Protein AF-A0AAN3SG33-F1 (afdb_monomer)

Foldseek 3Di:
DDDDDDPPPDDPPPDDPPPCDPPDDDDPLVPPDLVCLLVDDDDVLQLAQNSVVSLLVSLVPDALVVLVVSLVVADQDALSNLVSNLSNNLPSPDDLVVLVVSLVSNVVRLVVRHPNNNVVVVVSSVSSVVVSVVVVVVVVVVVVVVVVVVVVVVVVVVVVVVVVVVVVVVVVVVVVVVVVVVVVVVPDPDDDDDDDDDDDDDDDDDDDDDDDDDD

Structure (mmCIF, N/CA/C/O backbone):
data_AF-A0AAN3SG33-F1
#
_entry.id   AF-A0AAN3SG33-F1
#
loop_
_atom_site.group_PDB
_atom_site.id
_atom_site.type_symbol
_atom_site.label_atom_id
_atom_site.label_alt_id
_atom_site.label_comp_id
_atom_site.label_asym_id
_atom_site.label_entity_id
_atom_site.label_seq_id
_atom_site.pdbx_PDB_ins_code
_atom_site.Cartn_x
_atom_site.Cartn_y
_atom_site.Cartn_z
_atom_site.occupancy
_atom_site.B_iso_or_equiv
_atom_site.auth_seq_id
_atom_site.auth_comp_id
_atom_site.auth_asym_id
_atom_site.auth_atom_id
_atom_site.pdbx_PDB_model_num
ATOM 1 N N . MET A 1 1 ? 31.760 -26.556 62.730 1.00 44.84 1 MET A N 1
ATOM 2 C CA . MET A 1 1 ? 30.474 -27.159 63.156 1.00 44.84 1 MET A CA 1
ATOM 3 C C . MET A 1 1 ? 29.597 -26.063 63.736 1.00 44.84 1 MET A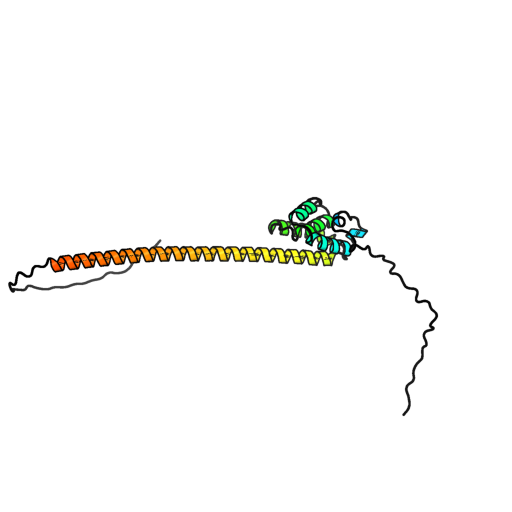 C 1
ATOM 5 O O . MET A 1 1 ? 30.177 -25.117 64.250 1.00 44.84 1 MET A O 1
ATOM 9 N N . LEU A 1 2 ? 28.265 -26.238 63.692 1.00 42.50 2 LEU A N 1
ATOM 10 C CA . LEU A 1 2 ? 27.222 -25.259 64.070 1.00 42.50 2 LEU A CA 1
ATOM 11 C C . LEU A 1 2 ? 27.124 -24.078 63.072 1.00 42.50 2 LEU A C 1
ATOM 13 O O . LEU A 1 2 ? 28.134 -23.468 62.750 1.00 42.50 2 LEU A O 1
ATOM 17 N N . GLY A 1 3 ? 25.962 -23.707 62.529 1.00 41.66 3 GLY A N 1
ATOM 18 C CA . GLY A 1 3 ? 24.646 -24.359 62.540 1.00 41.66 3 GLY A CA 1
ATOM 19 C C . GLY A 1 3 ? 23.616 -23.481 61.810 1.00 41.66 3 GLY A C 1
ATOM 20 O O . GLY A 1 3 ? 23.574 -22.277 62.041 1.00 41.66 3 GLY A O 1
ATOM 21 N N . CYS A 1 4 ? 22.805 -24.046 60.910 1.00 57.38 4 CYS A N 1
ATOM 22 C CA . CYS A 1 4 ? 21.782 -23.283 60.183 1.00 57.38 4 CYS A CA 1
ATOM 23 C C . CYS A 1 4 ? 20.531 -23.071 61.048 1.00 57.38 4 CYS A C 1
ATOM 25 O O . CYS A 1 4 ? 19.984 -24.038 61.574 1.00 57.38 4 CYS A O 1
ATOM 27 N N . VAL A 1 5 ? 20.017 -21.840 61.116 1.00 56.62 5 VAL A N 1
ATOM 28 C CA . VAL A 1 5 ? 18.672 -21.568 61.645 1.00 56.62 5 VAL A CA 1
ATOM 29 C C . VAL A 1 5 ? 17.680 -21.619 60.486 1.00 56.62 5 VAL A C 1
ATOM 31 O O . VAL A 1 5 ? 17.633 -20.708 59.662 1.00 56.62 5 VAL A O 1
ATOM 34 N N . GLN A 1 6 ? 16.883 -22.686 60.407 1.00 53.00 6 GLN A N 1
ATOM 35 C CA . GLN A 1 6 ? 15.732 -22.719 59.506 1.00 53.00 6 GLN A CA 1
ATOM 36 C C . GLN A 1 6 ? 14.550 -22.010 60.162 1.00 53.00 6 GLN A C 1
ATOM 38 O O . GLN A 1 6 ? 13.967 -22.517 61.118 1.00 53.00 6 GLN A O 1
ATOM 43 N N . ASN A 1 7 ? 14.165 -20.855 59.621 1.00 43.62 7 ASN A N 1
ATOM 44 C CA . ASN A 1 7 ? 12.968 -20.157 60.071 1.00 43.62 7 ASN A CA 1
ATOM 45 C C . ASN A 1 7 ? 11.732 -20.796 59.411 1.00 43.62 7 ASN A C 1
ATOM 47 O O . ASN A 1 7 ? 11.334 -20.429 58.306 1.00 43.62 7 ASN A O 1
ATOM 51 N N . HIS A 1 8 ? 11.165 -21.816 60.060 1.00 46.75 8 HIS A N 1
ATOM 52 C CA . HIS A 1 8 ? 9.955 -22.512 59.612 1.00 46.75 8 HIS A CA 1
ATOM 53 C C . HIS A 1 8 ? 8.692 -21.667 59.858 1.00 46.75 8 HIS A C 1
ATOM 55 O O . HIS A 1 8 ? 7.866 -21.981 60.716 1.00 46.75 8 HIS A O 1
ATOM 61 N N . ASN A 1 9 ? 8.490 -20.631 59.042 1.00 50.44 9 ASN A N 1
ATOM 62 C CA . ASN A 1 9 ? 7.147 -20.099 58.831 1.00 50.44 9 ASN A CA 1
ATOM 63 C C . ASN A 1 9 ? 6.358 -21.116 58.000 1.00 50.44 9 ASN A C 1
ATOM 65 O O . ASN A 1 9 ? 6.418 -21.106 56.772 1.00 50.44 9 ASN A O 1
ATOM 69 N N . LYS A 1 10 ? 5.616 -22.001 58.675 1.00 50.16 10 LYS A N 1
ATOM 70 C CA . LYS A 1 10 ? 4.530 -22.747 58.034 1.00 50.16 10 LYS A CA 1
ATOM 71 C C . LYS A 1 10 ? 3.463 -21.731 57.602 1.00 50.16 10 LYS A C 1
ATOM 73 O O . LYS A 1 10 ? 2.866 -21.123 58.492 1.00 50.16 10 LYS A O 1
ATOM 78 N N . PRO A 1 11 ? 3.172 -21.541 56.302 1.00 51.06 11 PRO A N 1
ATOM 79 C CA . PRO A 1 11 ? 1.885 -20.971 55.938 1.00 51.06 11 PRO A CA 1
ATOM 80 C C . PRO A 1 11 ? 0.804 -21.939 56.430 1.00 51.06 11 PRO A C 1
ATOM 82 O O . PRO A 1 11 ? 0.943 -23.157 56.287 1.00 51.06 11 PRO A O 1
ATOM 85 N N . ALA A 1 12 ? -0.257 -21.411 57.036 1.00 46.75 12 ALA A N 1
ATOM 86 C CA . ALA A 1 12 ? -1.427 -22.216 57.351 1.00 46.75 12 ALA A CA 1
ATOM 87 C C . ALA A 1 12 ? -2.077 -22.650 56.029 1.00 46.75 12 ALA A C 1
ATOM 89 O O . ALA A 1 12 ? -2.695 -21.841 55.335 1.00 46.75 12 ALA A O 1
ATOM 90 N N . ILE A 1 13 ? -1.900 -23.922 55.672 1.00 53.88 13 ILE A N 1
ATOM 91 C CA . ILE A 1 13 ? -2.644 -24.566 54.591 1.00 53.88 13 ILE A CA 1
ATOM 92 C C . ILE A 1 13 ? -4.051 -24.814 55.135 1.00 53.88 13 ILE A C 1
ATOM 94 O O . ILE A 1 13 ? -4.295 -25.875 55.684 1.00 53.88 13 ILE A O 1
ATOM 98 N N . ASP A 1 14 ? -4.898 -23.784 55.080 1.00 51.88 14 ASP A N 1
ATOM 99 C CA . ASP A 1 14 ? -6.368 -23.850 55.188 1.00 51.88 14 ASP A CA 1
ATOM 100 C C . ASP A 1 14 ? -6.987 -22.470 54.877 1.00 51.88 14 ASP A C 1
ATOM 102 O O . ASP A 1 14 ? -7.873 -21.953 55.556 1.00 51.88 14 ASP A O 1
ATOM 106 N N . THR A 1 15 ? -6.510 -21.844 53.801 1.00 49.22 15 THR A N 1
ATOM 107 C CA . THR A 1 15 ? -7.354 -20.933 53.020 1.00 49.22 15 THR A CA 1
ATOM 108 C C . THR A 1 15 ? -7.592 -21.613 51.679 1.00 49.22 15 THR A C 1
ATOM 110 O O . THR A 1 15 ? -6.607 -21.955 51.017 1.00 49.22 15 THR A O 1
ATOM 113 N N . PRO A 1 16 ? -8.850 -21.853 51.254 1.00 48.38 16 PRO A N 1
ATOM 114 C CA . PRO A 1 16 ? -9.086 -22.188 49.862 1.00 48.38 16 PRO A CA 1
ATOM 115 C C . PRO A 1 16 ? -8.498 -21.042 49.043 1.00 48.38 16 PRO A C 1
ATOM 117 O O . PRO A 1 16 ? -8.792 -19.873 49.308 1.00 48.38 16 PRO A O 1
ATOM 120 N N . ALA A 1 17 ? -7.617 -21.370 48.101 1.00 56.88 17 ALA A N 1
ATOM 121 C CA . ALA A 1 17 ? -7.117 -20.393 47.153 1.00 56.88 17 ALA A CA 1
ATOM 122 C C . ALA A 1 17 ? -8.313 -19.971 46.301 1.00 56.88 17 ALA A C 1
ATOM 124 O O . ALA A 1 17 ? -8.662 -20.655 45.342 1.00 56.88 17 ALA A O 1
ATOM 125 N N . GLU A 1 18 ? -8.987 -18.900 46.722 1.00 53.28 18 GLU A N 1
ATOM 126 C CA . GLU A 1 18 ? -10.121 -18.346 46.005 1.00 53.28 18 GLU A CA 1
ATOM 127 C C . GLU A 1 18 ? -9.603 -17.924 44.638 1.00 53.28 18 GLU A C 1
ATOM 129 O O . GLU A 1 18 ? -8.837 -16.963 44.503 1.00 53.28 18 GLU A O 1
ATOM 134 N N . GLU A 1 19 ? -9.935 -18.747 43.646 1.00 57.94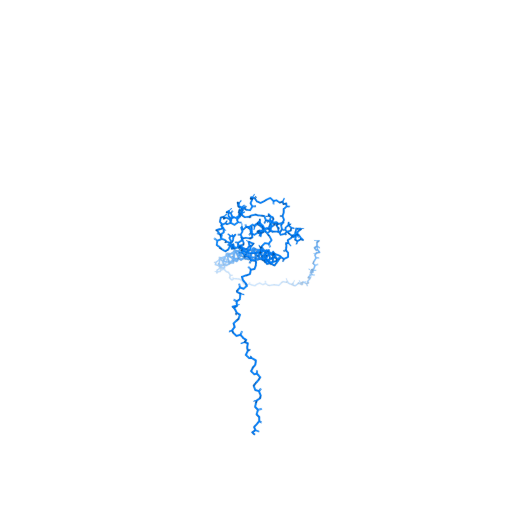 19 GLU A N 1
ATOM 135 C CA . GLU A 1 19 ? -9.516 -18.585 42.271 1.00 57.94 19 GLU A CA 1
ATOM 136 C C . GLU A 1 19 ? -10.129 -17.275 41.796 1.00 57.94 19 GLU A C 1
ATOM 138 O O . GLU A 1 19 ? -11.318 -17.193 41.492 1.00 57.94 19 GLU A O 1
ATOM 143 N N . LYS A 1 20 ? -9.325 -16.206 41.836 1.00 58.53 20 LYS A N 1
ATOM 144 C CA . LYS A 1 20 ? -9.733 -14.865 41.423 1.00 58.53 20 LYS A CA 1
ATOM 145 C C . LYS A 1 20 ? -9.897 -14.863 39.913 1.00 58.53 20 LYS A C 1
ATOM 147 O O . LYS A 1 20 ? -9.017 -14.395 39.189 1.00 58.53 20 LYS A O 1
ATOM 152 N N . ILE A 1 21 ? -11.033 -15.398 39.467 1.00 59.28 21 ILE A N 1
ATOM 153 C CA . ILE A 1 21 ? -11.519 -15.319 38.096 1.00 59.28 21 ILE A CA 1
ATOM 154 C C . ILE A 1 21 ? -11.352 -13.856 37.669 1.00 59.28 21 ILE A C 1
ATOM 156 O O . ILE A 1 21 ? -11.853 -12.964 38.366 1.00 59.28 21 ILE A O 1
ATOM 160 N N . PRO A 1 22 ? -10.619 -13.573 36.578 1.00 60.00 22 PRO A N 1
ATOM 161 C CA . PRO A 1 22 ? -10.441 -12.210 36.116 1.00 60.00 22 PRO A CA 1
ATOM 162 C C . PRO A 1 22 ? -11.805 -11.549 35.915 1.00 60.00 22 PRO A C 1
ATOM 164 O O . PRO A 1 22 ? -12.610 -12.004 35.108 1.00 60.00 22 PRO A O 1
ATOM 167 N N . VAL A 1 23 ? -12.052 -10.450 36.636 1.00 61.06 23 VAL A N 1
ATOM 168 C CA . VAL A 1 23 ? -13.325 -9.697 36.585 1.00 61.06 23 VAL A CA 1
ATOM 169 C C . VAL A 1 23 ? -13.637 -9.203 35.160 1.00 61.06 23 VAL A C 1
ATOM 171 O O . VAL A 1 23 ? -14.783 -8.923 34.822 1.00 61.06 23 VAL A O 1
ATOM 174 N N . TYR A 1 24 ? -12.615 -9.136 34.303 1.00 61.28 24 TYR A N 1
ATOM 175 C CA . TYR A 1 24 ? -12.739 -8.871 32.877 1.00 61.28 24 TYR A CA 1
ATOM 176 C C . TYR A 1 24 ? -12.852 -10.170 32.079 1.00 61.28 24 TYR A C 1
ATOM 178 O O . TYR A 1 24 ? -11.851 -10.796 31.730 1.00 61.28 24 TYR A O 1
ATOM 186 N N . GLN A 1 25 ? -14.085 -10.518 31.721 1.00 65.62 25 GLN A N 1
ATOM 187 C CA . GLN A 1 25 ? -14.359 -11.520 30.701 1.00 65.62 25 GLN A CA 1
ATOM 188 C C . GLN A 1 25 ? -13.974 -10.933 29.332 1.00 65.62 25 GLN A C 1
ATOM 190 O O . GLN A 1 25 ? -14.601 -9.991 28.843 1.00 65.62 25 GLN A O 1
ATOM 195 N N . LEU A 1 26 ? -12.889 -11.435 28.738 1.00 68.75 26 LEU A N 1
ATOM 196 C CA . LEU A 1 26 ? -12.456 -11.015 27.406 1.00 68.75 26 LEU A CA 1
ATOM 197 C C . LEU A 1 26 ? -13.446 -11.546 26.364 1.00 68.75 26 LEU A C 1
ATOM 199 O O . LEU A 1 26 ? -13.733 -12.740 26.334 1.00 68.75 26 LEU A O 1
ATOM 203 N N . ALA A 1 27 ? -13.948 -10.663 25.500 1.00 79.06 27 ALA A N 1
ATOM 204 C CA . ALA A 1 27 ? -14.735 -11.076 24.344 1.00 79.06 27 ALA A CA 1
ATOM 205 C C . ALA A 1 27 ? -13.854 -11.899 23.390 1.00 79.06 27 ALA A C 1
ATOM 207 O O . ALA A 1 27 ? -12.817 -11.413 22.926 1.00 79.06 27 ALA A O 1
ATOM 208 N N . ASP A 1 28 ? -14.264 -13.138 23.120 1.00 84.94 28 ASP A N 1
ATOM 209 C CA . ASP A 1 28 ? -13.542 -14.046 22.236 1.00 84.94 28 ASP A CA 1
ATOM 210 C C . ASP A 1 28 ? -13.848 -13.739 20.764 1.00 84.94 28 ASP A C 1
ATOM 212 O O . ASP A 1 28 ? -14.794 -14.250 20.169 1.00 84.94 28 ASP A O 1
ATOM 216 N N . TYR A 1 29 ? -13.014 -12.889 20.169 1.00 89.75 29 TYR A N 1
ATOM 217 C CA . TYR A 1 29 ? -13.050 -12.636 18.731 1.00 89.75 29 TYR A CA 1
ATOM 218 C C . TYR A 1 29 ? -12.358 -13.740 17.914 1.00 89.75 29 TYR A C 1
ATOM 220 O O . TYR A 1 29 ? -12.548 -13.786 16.702 1.00 89.75 29 TYR A O 1
ATOM 228 N N . LEU A 1 30 ? -11.573 -14.641 18.525 1.00 84.94 30 LEU A N 1
ATOM 229 C CA . LEU A 1 30 ? -10.832 -15.672 17.785 1.00 84.94 30 LEU A CA 1
ATOM 230 C C . LEU A 1 30 ? -11.778 -16.714 17.177 1.00 84.94 30 LEU A C 1
ATOM 232 O O . LEU A 1 30 ? -11.565 -17.134 16.041 1.00 84.94 30 LEU A O 1
ATOM 236 N N . SER A 1 31 ? -12.844 -17.072 17.895 1.00 86.44 31 SER A N 1
ATOM 237 C CA . SER A 1 31 ? -13.900 -17.975 17.414 1.00 86.44 31 SER A CA 1
ATOM 238 C C . SER A 1 31 ? -14.920 -17.322 16.468 1.00 86.44 31 SER A C 1
ATOM 240 O O . SER A 1 31 ? -15.714 -18.031 15.856 1.00 86.44 31 SER A O 1
ATOM 242 N N . THR A 1 32 ? -14.897 -15.994 16.294 1.00 90.06 32 THR A N 1
ATOM 243 C CA . THR A 1 32 ? -15.803 -15.286 15.368 1.00 90.06 32 THR A CA 1
ATOM 244 C C . THR A 1 32 ? -15.437 -15.597 13.912 1.00 90.06 32 THR A C 1
ATOM 246 O O . THR A 1 32 ? -14.262 -15.509 13.542 1.00 90.06 32 THR A O 1
ATOM 249 N N . GLU A 1 33 ? -16.415 -15.913 13.058 1.00 90.81 33 GLU A N 1
ATOM 250 C CA . GLU A 1 33 ? -16.184 -16.135 11.623 1.00 90.81 33 GLU A CA 1
ATOM 251 C C . GLU A 1 33 ? -15.833 -14.839 10.867 1.00 90.81 33 GLU A C 1
ATOM 253 O O . GLU A 1 33 ? -16.220 -13.730 11.242 1.00 90.81 33 GLU A O 1
ATOM 258 N N . CYS A 1 34 ? -15.088 -14.964 9.762 1.00 91.25 34 CYS A N 1
ATOM 259 C CA . CYS A 1 34 ? -14.625 -13.802 8.991 1.00 91.25 34 CYS A CA 1
ATOM 260 C C . CYS A 1 34 ? -15.704 -13.123 8.134 1.00 91.25 34 CYS A C 1
ATOM 262 O O . CYS A 1 34 ? -15.469 -12.019 7.643 1.00 91.25 34 CYS A O 1
ATOM 264 N N . SER A 1 35 ? -16.870 -13.746 7.960 1.00 88.12 35 SER A N 1
ATOM 265 C CA . SER A 1 35 ? -18.084 -13.073 7.482 1.00 88.12 35 SER A CA 1
ATOM 266 C C . SER A 1 35 ? -18.620 -12.086 8.520 1.00 88.12 35 SER A C 1
ATOM 268 O O . SER A 1 35 ? -19.030 -10.978 8.177 1.00 88.12 35 SER A O 1
ATOM 270 N N . ASP A 1 36 ? -18.564 -12.472 9.794 1.00 92.00 36 ASP A N 1
ATOM 271 C CA . ASP A 1 36 ? -19.359 -11.868 10.863 1.00 92.00 36 ASP A CA 1
ATOM 272 C C . ASP A 1 36 ? -18.604 -10.738 11.571 1.00 92.00 36 ASP A C 1
ATOM 274 O O . ASP A 1 36 ? -19.213 -9.775 12.040 1.00 92.00 36 ASP A O 1
ATOM 278 N N . ILE A 1 37 ? -17.265 -10.792 11.580 1.00 94.56 37 ILE A N 1
ATOM 279 C CA . ILE A 1 37 ? -16.391 -9.763 12.172 1.00 94.56 37 ILE A CA 1
ATOM 280 C C . ILE A 1 37 ? -16.698 -8.342 11.656 1.00 94.56 37 ILE A C 1
ATOM 282 O O . ILE A 1 37 ? -16.571 -7.354 12.382 1.00 94.56 37 ILE A O 1
ATOM 286 N N . TRP A 1 38 ? -17.159 -8.221 10.411 1.00 92.31 38 TRP A N 1
ATOM 287 C CA . TRP A 1 38 ? -17.487 -6.946 9.771 1.00 92.31 38 TRP A CA 1
ATOM 288 C C . TRP A 1 38 ? -18.804 -6.332 10.262 1.00 92.31 38 TRP A C 1
ATOM 290 O O . TRP A 1 38 ? -18.955 -5.106 10.211 1.00 92.31 38 TRP A O 1
ATOM 300 N N . ALA A 1 39 ? -19.720 -7.168 10.763 1.00 91.25 39 ALA A N 1
ATOM 301 C CA . ALA A 1 39 ? -21.006 -6.768 11.329 1.00 91.25 39 ALA A CA 1
ATOM 302 C C . ALA A 1 39 ? -20.904 -6.333 12.802 1.00 91.25 39 ALA A C 1
ATOM 304 O O . ALA A 1 39 ? -21.791 -5.636 13.294 1.00 91.25 39 ALA A O 1
ATOM 305 N N . LEU A 1 40 ? -19.825 -6.698 13.507 1.00 92.12 40 LEU A N 1
ATOM 306 C CA . LEU A 1 40 ? -19.617 -6.283 14.895 1.00 92.12 40 LEU A CA 1
ATOM 307 C C . LEU A 1 40 ? -19.250 -4.789 14.973 1.00 92.12 40 LEU A C 1
ATOM 309 O O . LEU A 1 40 ? -18.366 -4.291 14.263 1.00 92.12 40 LEU A O 1
ATOM 313 N N . GLN A 1 41 ? -19.963 -4.067 15.836 1.00 90.62 41 GLN A N 1
ATOM 314 C CA . GLN A 1 41 ? -19.898 -2.612 15.984 1.00 90.62 41 GLN A CA 1
ATOM 315 C C . GLN A 1 41 ? -20.172 -2.195 17.432 1.00 90.62 41 GLN A C 1
ATOM 317 O O . GLN A 1 41 ? -20.757 -2.944 18.216 1.00 90.62 41 GLN A O 1
ATOM 322 N N . GLY A 1 42 ? -19.795 -0.964 17.766 1.00 90.88 42 GLY A N 1
ATOM 323 C CA . GLY A 1 42 ? -20.067 -0.342 19.055 1.00 90.88 42 GLY A CA 1
ATOM 324 C C . GLY A 1 42 ? -18.860 -0.317 19.990 1.00 90.88 42 GLY A C 1
ATOM 325 O O . GLY A 1 42 ? -17.865 -1.022 19.817 1.00 90.88 42 GLY A O 1
ATOM 326 N N . LYS A 1 43 ? -18.957 0.532 21.019 1.00 90.56 43 LYS A N 1
ATOM 327 C CA . LYS A 1 43 ? -17.810 0.968 21.831 1.00 90.56 43 LYS A CA 1
ATOM 328 C C . LYS A 1 43 ? -17.023 -0.182 22.469 1.00 90.56 43 LYS A C 1
ATOM 330 O O . LYS A 1 43 ? -15.802 -0.157 22.420 1.00 90.56 43 LYS A O 1
ATOM 335 N N . SER A 1 44 ? -17.691 -1.187 23.037 1.00 90.44 44 SER A N 1
ATOM 336 C CA . SER A 1 44 ? -17.040 -2.350 23.669 1.00 90.44 44 SER A CA 1
ATOM 337 C C . SER A 1 44 ? -16.227 -3.199 22.685 1.00 90.44 44 SER A C 1
ATOM 339 O O . SER A 1 44 ? -15.197 -3.754 23.066 1.00 90.44 44 SER A O 1
ATOM 341 N N . THR A 1 45 ? -16.662 -3.274 21.428 1.00 93.19 45 THR A N 1
ATOM 342 C CA . THR A 1 45 ? -15.953 -3.952 20.339 1.00 93.19 45 THR A CA 1
ATOM 343 C C . THR A 1 45 ? -14.818 -3.090 19.806 1.00 93.19 45 THR A C 1
ATOM 345 O O . THR A 1 45 ? -13.671 -3.522 19.766 1.00 93.19 45 THR A O 1
ATOM 348 N N . GLU A 1 46 ? -15.103 -1.835 19.478 1.00 93.25 46 GLU A N 1
ATOM 349 C CA . GLU A 1 46 ? -14.162 -0.943 18.800 1.00 93.25 46 GLU A CA 1
ATOM 350 C C . GLU A 1 46 ? -13.019 -0.462 19.704 1.00 93.25 46 GLU A C 1
ATOM 352 O O . GLU A 1 46 ? -11.937 -0.165 19.203 1.00 93.25 46 GLU A O 1
ATOM 357 N N . THR A 1 47 ? -13.189 -0.438 21.032 1.00 93.25 47 THR A N 1
ATOM 358 C CA . THR A 1 47 ? -12.070 -0.196 21.963 1.00 93.25 47 THR A CA 1
ATOM 359 C C . THR A 1 47 ? -11.240 -1.447 22.273 1.00 93.25 47 THR A C 1
ATOM 361 O O . THR A 1 47 ? -10.201 -1.332 22.923 1.00 93.25 47 THR A O 1
ATOM 364 N N . ASN A 1 48 ? -11.676 -2.641 21.853 1.00 94.50 48 ASN A N 1
ATOM 365 C CA . ASN A 1 48 ? -10.984 -3.894 22.148 1.00 94.50 48 ASN A CA 1
ATOM 366 C C . ASN A 1 48 ? -9.963 -4.224 21.037 1.00 94.50 48 ASN A C 1
ATOM 368 O O . ASN A 1 48 ? -10.357 -4.408 19.886 1.00 94.50 48 ASN A O 1
ATOM 372 N N . PRO A 1 49 ? -8.655 -4.347 21.333 1.00 95.25 49 PRO A N 1
ATOM 373 C CA . PRO A 1 49 ? -7.652 -4.654 20.311 1.00 95.25 49 PRO A CA 1
ATOM 374 C C . PRO A 1 49 ? -7.826 -6.040 19.669 1.00 95.25 49 PRO A C 1
ATOM 376 O O . PRO A 1 49 ? -7.444 -6.214 18.515 1.00 95.25 49 PRO A O 1
ATOM 379 N N . LEU A 1 50 ? -8.435 -7.014 20.357 1.00 95.00 50 LEU A N 1
ATOM 380 C CA . LEU A 1 50 ? -8.665 -8.355 19.801 1.00 95.00 50 LEU A CA 1
ATOM 381 C C . LEU A 1 50 ? -9.646 -8.335 18.620 1.00 95.00 50 LEU A C 1
ATOM 383 O O . LEU A 1 50 ? -9.487 -9.123 17.690 1.00 95.00 50 LEU A O 1
ATOM 387 N N . TYR A 1 51 ? -10.601 -7.397 18.614 1.00 96.50 51 TYR A N 1
ATOM 388 C CA . TYR A 1 51 ? -11.485 -7.165 17.472 1.00 96.50 51 TYR A CA 1
ATOM 389 C C . TYR A 1 51 ? -10.688 -6.762 16.224 1.00 96.50 51 TYR A C 1
ATOM 391 O O . TYR A 1 51 ? -10.828 -7.366 15.163 1.00 96.50 51 TYR A O 1
ATOM 399 N N . TRP A 1 52 ? -9.807 -5.770 16.368 1.00 97.38 52 TRP A N 1
ATOM 400 C CA . TRP A 1 52 ? -8.993 -5.251 15.268 1.00 97.38 52 TRP A CA 1
ATOM 401 C C . TRP A 1 52 ? -7.967 -6.266 14.767 1.00 97.38 52 TRP A C 1
ATOM 403 O O . TRP A 1 52 ? -7.785 -6.394 13.560 1.00 97.38 52 TRP A O 1
ATOM 413 N N . LEU A 1 53 ? -7.355 -7.034 15.673 1.00 96.31 53 LEU A N 1
ATOM 414 C CA . LEU A 1 53 ? -6.460 -8.132 15.309 1.00 96.31 53 LEU A CA 1
ATOM 415 C C . LEU A 1 53 ? -7.195 -9.210 14.495 1.00 96.31 53 LEU A C 1
ATOM 417 O O . LEU A 1 53 ? -6.683 -9.665 13.473 1.00 96.31 53 LEU A O 1
ATOM 421 N N . ARG A 1 54 ? -8.419 -9.577 14.902 1.00 96.62 54 ARG A N 1
ATOM 422 C CA . ARG A 1 54 ? -9.256 -10.520 14.148 1.00 96.62 54 ARG A CA 1
ATOM 423 C C . ARG A 1 54 ? -9.672 -9.956 12.789 1.00 96.62 54 ARG A C 1
ATOM 425 O O . ARG A 1 54 ? -9.632 -10.684 11.803 1.00 96.62 54 ARG A O 1
ATOM 432 N N . ALA A 1 55 ? -10.030 -8.674 12.724 1.00 96.88 55 ALA A N 1
ATOM 433 C CA . ALA A 1 55 ? -10.381 -8.000 11.476 1.00 96.88 55 ALA A CA 1
ATOM 434 C C . ALA A 1 55 ? -9.208 -7.972 10.476 1.00 96.88 55 ALA A C 1
A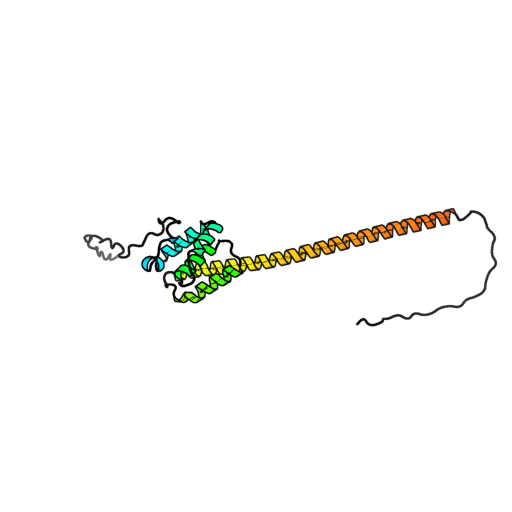TOM 436 O O . ALA A 1 55 ? -9.438 -8.148 9.283 1.00 96.88 55 ALA A O 1
ATOM 437 N N . MET A 1 56 ? -7.963 -7.816 10.949 1.00 97.19 56 MET A N 1
ATOM 438 C CA . MET A 1 56 ? -6.758 -7.922 10.112 1.00 97.19 56 MET A CA 1
ATOM 439 C C . MET A 1 56 ? -6.580 -9.336 9.542 1.00 97.19 56 MET A C 1
ATOM 441 O O . MET A 1 56 ? -6.606 -9.488 8.324 1.00 97.19 56 MET A O 1
ATOM 445 N N . ASP A 1 57 ? -6.533 -10.376 10.386 1.00 96.25 57 ASP A N 1
ATOM 446 C CA . ASP A 1 57 ? -6.425 -11.773 9.912 1.00 96.25 57 ASP A CA 1
ATOM 447 C C . ASP A 1 57 ? -7.568 -12.162 8.953 1.00 96.25 57 ASP A C 1
ATOM 449 O O . ASP A 1 57 ? -7.369 -12.925 8.008 1.00 96.25 57 ASP A O 1
ATOM 453 N N . CYS A 1 58 ? -8.772 -11.624 9.160 1.00 95.94 58 CYS A N 1
ATOM 454 C CA . CYS A 1 58 ? -9.891 -11.854 8.255 1.00 95.94 58 CYS A CA 1
ATOM 455 C C . CYS A 1 58 ? -9.781 -11.102 6.924 1.00 95.94 58 CYS A C 1
ATOM 457 O O . CYS A 1 58 ? -10.228 -11.638 5.911 1.00 95.94 58 CYS A O 1
ATOM 459 N N . ALA A 1 59 ? -9.203 -9.899 6.892 1.00 96.62 59 ALA A N 1
ATOM 460 C CA . ALA A 1 59 ? -8.986 -9.159 5.651 1.00 96.62 59 ALA A CA 1
ATOM 461 C C . ALA A 1 59 ? -7.939 -9.836 4.757 1.00 96.62 59 ALA A C 1
ATOM 463 O O . ALA A 1 59 ? -8.171 -9.963 3.555 1.00 96.62 59 ALA A O 1
ATOM 464 N N . ASP A 1 60 ? -6.862 -10.364 5.346 1.00 94.88 60 ASP A N 1
ATOM 465 C CA . ASP A 1 60 ? -5.790 -11.080 4.634 1.00 94.88 60 ASP A CA 1
ATOM 466 C C . ASP A 1 60 ? -6.296 -12.356 3.923 1.00 94.88 60 ASP A C 1
ATOM 468 O O . ASP A 1 60 ? -5.688 -12.846 2.969 1.00 94.88 60 ASP A O 1
ATOM 472 N N . ARG A 1 61 ? -7.446 -12.894 4.356 1.00 94.38 61 ARG A N 1
ATOM 473 C CA . ARG A 1 61 ? -8.121 -14.058 3.751 1.00 94.38 61 ARG A CA 1
ATOM 474 C C . ARG A 1 61 ? -9.047 -13.698 2.583 1.00 94.38 61 ARG A C 1
ATOM 476 O O . ARG A 1 61 ? -9.475 -14.600 1.862 1.00 94.38 61 ARG A O 1
ATOM 483 N N . LEU A 1 62 ? -9.394 -12.422 2.390 1.00 94.94 62 LEU A N 1
ATOM 484 C CA . LEU A 1 62 ? -10.321 -11.994 1.339 1.00 94.94 62 LEU A CA 1
ATOM 485 C C . LEU A 1 62 ? -9.617 -11.839 -0.011 1.00 94.94 62 LEU A C 1
ATOM 487 O O . LEU A 1 62 ? -8.530 -11.275 -0.126 1.00 94.94 62 LEU A O 1
ATOM 491 N N . MET A 1 63 ? -10.293 -12.238 -1.092 1.00 95.75 63 MET A N 1
ATOM 492 C CA . MET A 1 63 ? -9.812 -11.900 -2.433 1.00 95.75 63 MET A CA 1
ATOM 493 C C . MET A 1 63 ? -9.856 -10.375 -2.650 1.00 95.75 63 MET A C 1
ATOM 495 O O . MET A 1 63 ? -10.829 -9.738 -2.240 1.00 95.75 63 MET A O 1
ATOM 499 N N . PRO A 1 64 ? -8.906 -9.767 -3.393 1.00 96.75 64 PRO A N 1
ATOM 500 C CA . PRO A 1 64 ? -8.870 -8.317 -3.612 1.00 96.75 64 PRO A CA 1
ATOM 501 C C . PRO A 1 64 ? -10.182 -7.695 -4.117 1.00 96.75 64 PRO A C 1
ATOM 503 O O . PRO A 1 64 ? -10.510 -6.569 -3.752 1.00 96.75 64 PRO A O 1
ATOM 506 N N . ALA A 1 65 ? -10.957 -8.418 -4.932 1.00 96.56 65 ALA A N 1
ATOM 507 C CA . ALA A 1 65 ? -12.270 -7.963 -5.392 1.00 96.56 65 ALA A CA 1
ATOM 508 C C . ALA A 1 65 ? -13.311 -7.918 -4.255 1.00 96.56 65 ALA A C 1
ATOM 510 O O . ALA A 1 65 ? -13.996 -6.908 -4.102 1.00 96.56 65 ALA A O 1
ATOM 511 N N . GLN A 1 66 ? -13.377 -8.970 -3.430 1.00 95.88 66 GLN A N 1
ATOM 512 C CA . GLN A 1 66 ? -14.249 -9.036 -2.251 1.00 95.88 66 GLN A CA 1
ATOM 513 C C . GLN A 1 66 ? -13.863 -7.967 -1.231 1.00 95.88 66 GLN A C 1
ATOM 515 O O . GLN A 1 66 ? -14.729 -7.252 -0.743 1.00 95.88 66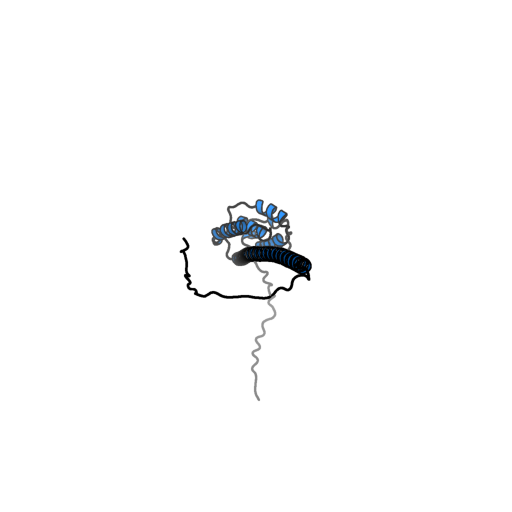 GLN A O 1
ATOM 520 N N . SER A 1 67 ? -12.565 -7.795 -0.969 1.00 96.25 67 SER A N 1
ATOM 521 C CA . SER A 1 67 ? -12.100 -6.803 -0.002 1.00 96.25 67 SER A CA 1
ATOM 522 C C . SER A 1 67 ? -12.442 -5.369 -0.432 1.00 96.25 67 SER A C 1
ATOM 524 O O . SER A 1 67 ? -12.951 -4.585 0.365 1.00 96.25 67 SER A O 1
ATOM 526 N N . ARG A 1 68 ? -12.307 -5.032 -1.727 1.00 96.31 68 ARG A N 1
ATOM 527 C CA . ARG A 1 68 ? -12.800 -3.748 -2.276 1.00 96.31 68 ARG A CA 1
ATOM 528 C C . ARG A 1 68 ? -14.318 -3.597 -2.174 1.00 96.31 68 ARG A C 1
ATOM 530 O O . ARG A 1 68 ? -14.792 -2.479 -2.002 1.00 96.31 68 ARG A O 1
ATOM 537 N N . GLN A 1 69 ? -15.085 -4.674 -2.335 1.00 95.25 69 GLN A N 1
ATOM 538 C CA . GLN A 1 69 ? -16.542 -4.640 -2.187 1.00 95.25 69 GLN A CA 1
ATOM 539 C C . GLN A 1 69 ? -16.942 -4.412 -0.723 1.00 95.25 69 GLN A C 1
ATOM 541 O O . GLN A 1 69 ? -17.808 -3.582 -0.460 1.00 95.25 69 GLN A O 1
ATOM 546 N N . GLN A 1 70 ? -16.278 -5.084 0.220 1.00 94.81 70 GLN A N 1
ATOM 547 C CA . GLN A 1 70 ? -16.487 -4.902 1.656 1.00 94.81 70 GLN A CA 1
ATOM 548 C C . GLN A 1 70 ? -16.075 -3.490 2.101 1.00 94.81 70 GLN A C 1
ATOM 550 O O . GLN A 1 70 ? -16.823 -2.821 2.804 1.00 94.81 70 GLN A O 1
ATOM 555 N N . ALA A 1 71 ? -14.943 -2.980 1.607 1.00 95.38 71 ALA A N 1
ATOM 556 C CA . ALA A 1 71 ? -14.442 -1.641 1.919 1.00 95.38 71 ALA A CA 1
ATOM 557 C C . ALA A 1 71 ? -15.399 -0.507 1.500 1.00 95.38 71 ALA A C 1
ATOM 559 O O . ALA A 1 71 ? -15.415 0.537 2.144 1.00 95.38 71 ALA A O 1
ATOM 560 N N . ARG A 1 72 ? -16.220 -0.713 0.457 1.00 94.31 72 ARG A N 1
ATOM 561 C CA . ARG A 1 72 ? -17.247 0.247 0.000 1.00 94.31 72 ARG A CA 1
ATOM 562 C C . ARG A 1 72 ? -18.472 0.340 0.916 1.00 94.31 72 ARG A C 1
ATOM 564 O O . ARG A 1 72 ? -19.283 1.234 0.711 1.00 94.31 72 ARG A O 1
ATOM 571 N N . GLN A 1 73 ? -18.633 -0.573 1.876 1.00 92.12 73 GLN A N 1
ATOM 572 C CA . GLN A 1 73 ? -19.718 -0.513 2.865 1.00 92.12 73 GLN A CA 1
ATOM 573 C C . GLN A 1 73 ? -19.426 0.492 3.989 1.00 92.12 73 GLN A C 1
ATOM 575 O O . GLN A 1 73 ? -20.338 0.855 4.725 1.00 92.12 73 GLN A O 1
ATOM 580 N N . TYR A 1 74 ? -18.170 0.929 4.123 1.00 92.00 74 TYR A N 1
ATOM 581 C CA . TYR A 1 74 ? -17.730 1.883 5.134 1.00 92.00 74 TYR A CA 1
ATOM 582 C C . TYR A 1 74 ? -17.607 3.278 4.524 1.00 92.00 74 TYR A C 1
ATOM 584 O O . TYR A 1 74 ? -16.918 3.469 3.519 1.00 92.00 74 TYR A O 1
ATOM 592 N N . ASP A 1 75 ? -18.285 4.234 5.149 1.00 82.88 75 ASP A N 1
ATOM 593 C CA . ASP A 1 75 ? -18.280 5.648 4.806 1.00 82.88 75 ASP A CA 1
ATOM 594 C C . ASP A 1 75 ? -17.090 6.397 5.429 1.00 82.88 75 ASP A C 1
ATOM 596 O O . ASP A 1 75 ? -16.477 5.967 6.412 1.00 82.88 75 ASP A O 1
ATOM 600 N N . ASP A 1 76 ? -16.758 7.543 4.836 1.00 67.25 76 ASP A N 1
ATOM 601 C CA . ASP A 1 76 ? -15.769 8.468 5.382 1.00 67.25 76 ASP A CA 1
ATOM 602 C C . ASP A 1 76 ? -16.446 9.312 6.482 1.00 67.25 76 ASP A C 1
ATOM 604 O O . ASP A 1 76 ? -17.312 10.138 6.189 1.00 67.25 76 ASP A O 1
ATOM 608 N N . GLY A 1 77 ? -16.064 9.124 7.750 1.00 78.44 77 GLY A N 1
ATOM 609 C CA . GLY A 1 77 ? -16.653 9.902 8.854 1.00 78.44 77 GLY A CA 1
ATOM 610 C C . GLY A 1 77 ? -16.253 9.509 10.278 1.00 78.44 77 GLY A C 1
ATOM 611 O O . GLY A 1 77 ? -16.372 10.331 11.181 1.00 78.44 77 GLY A O 1
ATOM 612 N N . SER A 1 78 ? -15.750 8.291 10.500 1.00 94.00 78 SER A N 1
ATOM 613 C CA . SER A 1 78 ? -15.234 7.847 11.804 1.00 94.00 78 SER A CA 1
ATOM 614 C C . SER A 1 78 ? -13.870 7.176 11.667 1.00 94.00 78 SER A C 1
ATOM 616 O O . SER A 1 78 ? -13.569 6.573 10.627 1.00 94.00 78 SER A O 1
ATOM 618 N N . TRP A 1 79 ? -13.034 7.238 12.712 1.00 96.00 79 TRP A N 1
ATOM 619 C CA . TRP A 1 79 ? -11.753 6.523 12.704 1.00 96.00 79 TRP A CA 1
ATOM 620 C C . TRP A 1 79 ? -11.967 5.012 12.549 1.00 96.00 79 TRP A C 1
ATOM 622 O O . TRP A 1 79 ? -11.175 4.353 11.882 1.00 96.00 79 TRP A O 1
ATOM 632 N N . GLN A 1 80 ? -13.067 4.464 13.082 1.00 96.12 80 GLN A N 1
ATOM 633 C CA . GLN A 1 80 ? -13.402 3.046 12.963 1.00 96.12 80 GLN A CA 1
ATOM 634 C C . GLN A 1 80 ? -13.685 2.645 11.517 1.00 96.12 80 GLN A C 1
ATOM 636 O O . GLN A 1 80 ? -13.080 1.694 11.027 1.00 96.12 80 GLN A O 1
ATOM 641 N N . ASN A 1 81 ? -14.574 3.356 10.819 1.00 95.94 81 ASN A N 1
ATOM 642 C CA . ASN A 1 81 ? -14.933 3.026 9.437 1.00 95.94 81 ASN A CA 1
ATOM 643 C C . ASN A 1 81 ? -13.738 3.243 8.503 1.00 95.94 81 ASN A C 1
ATOM 645 O O . ASN A 1 81 ? -13.421 2.370 7.693 1.00 95.94 81 ASN A O 1
ATOM 649 N N . THR A 1 82 ? -12.985 4.326 8.714 1.00 96.56 82 THR A N 1
ATOM 650 C CA . THR A 1 82 ? -11.749 4.606 7.971 1.00 96.56 82 THR A CA 1
ATOM 651 C C . THR A 1 82 ? -10.679 3.532 8.222 1.00 96.56 82 THR A C 1
ATOM 653 O O . THR A 1 82 ? -9.990 3.127 7.288 1.00 96.56 82 THR A O 1
ATOM 656 N N . 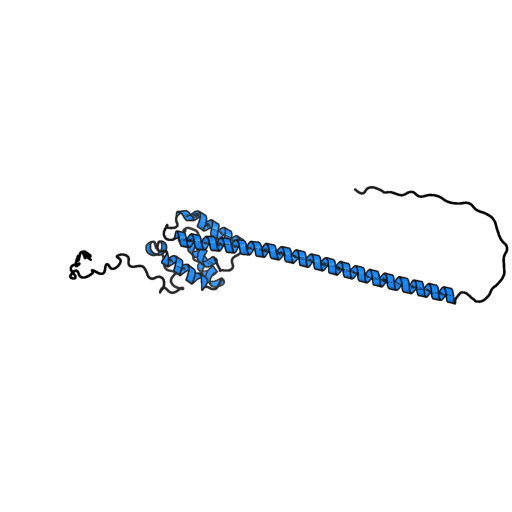PHE A 1 83 ? -10.554 3.001 9.446 1.00 97.38 83 PHE A N 1
ATOM 657 C CA . PHE A 1 83 ? -9.591 1.938 9.758 1.00 97.38 83 PHE A CA 1
ATOM 658 C C . PHE A 1 83 ? -10.046 0.558 9.261 1.00 97.38 83 PHE A C 1
ATOM 660 O O . PHE A 1 83 ? -9.219 -0.180 8.734 1.00 97.38 83 PHE A O 1
ATOM 667 N N . LYS A 1 84 ? -11.348 0.226 9.309 1.00 96.75 84 LYS A N 1
ATOM 668 C CA . LYS A 1 84 ? -11.908 -0.979 8.656 1.00 96.75 84 LYS A CA 1
ATOM 669 C C . LYS A 1 84 ? -11.641 -0.949 7.147 1.00 96.75 84 LYS A C 1
ATOM 671 O O . LYS A 1 84 ? -11.120 -1.918 6.597 1.00 96.75 84 LYS A O 1
ATOM 676 N N . GLN A 1 85 ? -11.903 0.188 6.495 1.00 96.44 85 GLN A N 1
ATOM 677 C CA . GLN A 1 85 ? -11.563 0.431 5.088 1.00 96.44 85 GLN A CA 1
ATOM 678 C C . GLN A 1 85 ? -10.041 0.318 4.846 1.00 96.44 85 GLN A C 1
ATOM 680 O O . GLN A 1 85 ? -9.615 -0.320 3.884 1.00 96.44 85 GLN A O 1
ATOM 685 N N . GLY A 1 86 ? -9.226 0.868 5.754 1.00 96.56 86 GLY A N 1
ATOM 686 C CA . GLY A 1 86 ? -7.762 0.772 5.790 1.00 96.56 86 GLY A CA 1
ATOM 687 C C . GLY A 1 86 ? -7.226 -0.660 5.793 1.00 96.56 86 GLY A C 1
ATOM 688 O O . GLY A 1 86 ? -6.358 -1.007 4.991 1.00 96.56 86 GLY A O 1
ATOM 689 N N . ILE A 1 87 ? -7.756 -1.489 6.689 1.00 97.75 87 ILE A N 1
ATOM 690 C CA . ILE A 1 87 ? -7.394 -2.899 6.853 1.00 97.75 87 ILE A CA 1
ATOM 691 C C . ILE A 1 87 ? -7.778 -3.691 5.600 1.00 97.75 87 ILE A C 1
ATOM 693 O O . ILE A 1 87 ? -6.925 -4.336 4.999 1.00 97.75 87 ILE A O 1
ATOM 697 N N . LEU A 1 88 ? -9.027 -3.566 5.141 1.00 97.00 88 LEU A N 1
ATOM 698 C CA . LEU A 1 88 ? -9.517 -4.258 3.946 1.00 97.00 88 LEU A CA 1
ATOM 699 C C . LEU A 1 88 ? -8.687 -3.923 2.698 1.00 97.00 88 LEU A C 1
ATOM 701 O O . LEU A 1 88 ? -8.291 -4.812 1.939 1.00 97.00 88 LEU A O 1
ATOM 705 N N . LEU A 1 89 ? -8.393 -2.643 2.466 1.00 96.94 89 LEU A N 1
ATOM 706 C CA . LEU A 1 89 ? -7.716 -2.217 1.243 1.00 96.94 89 LEU A CA 1
ATOM 707 C C . LEU A 1 89 ? -6.193 -2.432 1.240 1.00 96.94 89 LEU A C 1
ATOM 709 O O . LEU A 1 89 ? -5.589 -2.265 0.178 1.00 96.94 89 LEU A O 1
ATOM 713 N N . ALA A 1 90 ? -5.585 -2.841 2.362 1.00 96.19 90 ALA A N 1
ATOM 714 C CA . ALA A 1 90 ? -4.138 -3.034 2.508 1.00 96.19 90 ALA A CA 1
ATOM 715 C C . ALA A 1 90 ? -3.536 -3.901 1.382 1.00 96.19 90 ALA A C 1
ATOM 717 O O . ALA A 1 90 ? -2.680 -3.428 0.620 1.00 96.19 90 ALA A O 1
ATOM 718 N N . ASP A 1 91 ? -4.076 -5.114 1.231 1.00 92.94 91 ASP A N 1
ATOM 719 C CA . ASP A 1 91 ? -3.665 -6.118 0.240 1.00 92.94 91 ASP A CA 1
ATOM 720 C C . ASP A 1 91 ? -4.633 -6.242 -0.948 1.00 92.94 91 ASP A C 1
ATOM 722 O O . ASP A 1 91 ? -4.415 -7.012 -1.889 1.00 92.94 91 ASP A O 1
ATOM 726 N N . ALA A 1 92 ? -5.656 -5.385 -1.011 1.00 95.44 92 ALA A N 1
ATOM 727 C CA . ALA A 1 92 ? -6.638 -5.364 -2.093 1.00 95.44 92 ALA A CA 1
ATOM 728 C C . ALA A 1 92 ? -6.098 -4.822 -3.438 1.00 95.44 92 ALA A C 1
ATOM 730 O O . ALA A 1 92 ? -6.875 -4.400 -4.301 1.00 95.44 92 ALA A O 1
ATOM 731 N N . LYS A 1 93 ? -4.774 -4.836 -3.651 1.00 93.88 93 LYS A N 1
ATOM 732 C CA . LYS A 1 93 ? -4.071 -4.408 -4.876 1.00 93.88 93 LYS A CA 1
ATOM 733 C C . LYS A 1 93 ? -4.533 -3.031 -5.380 1.00 93.88 93 LYS A C 1
ATOM 735 O O . LYS A 1 93 ? -4.838 -2.882 -6.563 1.00 93.88 93 LYS A O 1
ATOM 740 N N . ILE A 1 94 ? -4.673 -2.069 -4.470 1.00 96.38 94 ILE A N 1
ATOM 741 C CA . ILE A 1 94 ? -4.975 -0.668 -4.796 1.00 96.38 94 ILE A CA 1
ATOM 742 C C . ILE A 1 94 ? -3.748 0.030 -5.401 1.00 96.38 94 ILE A C 1
ATOM 744 O O . ILE A 1 94 ? -2.618 -0.451 -5.282 1.00 96.38 94 ILE A O 1
ATOM 748 N N . THR A 1 95 ? -3.954 1.171 -6.050 1.00 97.06 95 THR A N 1
ATOM 749 C CA . THR A 1 95 ? -2.858 1.997 -6.565 1.00 97.06 95 THR A CA 1
ATOM 750 C C . THR A 1 95 ? -2.072 2.669 -5.426 1.00 97.06 95 THR A C 1
ATOM 752 O O . THR A 1 95 ? -2.624 2.942 -4.355 1.00 97.06 95 THR A O 1
ATOM 755 N N . PRO A 1 96 ? -0.792 3.037 -5.643 1.00 97.62 96 PRO A N 1
ATOM 756 C CA . PRO A 1 96 ? -0.022 3.807 -4.660 1.00 97.62 96 PRO A CA 1
ATOM 757 C 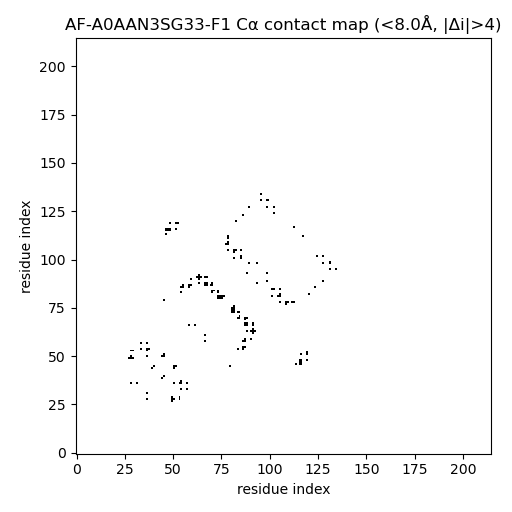C . PRO A 1 96 ? -0.635 5.180 -4.339 1.00 97.62 96 PRO A C 1
ATOM 759 O O . PRO A 1 96 ? -0.368 5.742 -3.282 1.00 97.62 96 PRO A O 1
ATOM 762 N N . TYR A 1 97 ? -1.444 5.741 -5.243 1.00 97.62 97 TYR A N 1
ATOM 763 C CA . TYR A 1 97 ? -2.161 6.995 -5.012 1.00 97.62 97 TYR A CA 1
ATOM 764 C C . TYR A 1 97 ? -3.324 6.807 -4.027 1.00 97.62 97 TYR A C 1
ATOM 766 O O . TYR A 1 97 ? -3.367 7.488 -3.003 1.00 97.62 97 TYR A O 1
ATOM 774 N N . GLU A 1 98 ? -4.202 5.828 -4.277 1.00 96.62 98 GLU A N 1
ATOM 775 C CA . GLU A 1 98 ? -5.304 5.470 -3.368 1.00 96.62 98 GLU A CA 1
ATOM 776 C C . GLU A 1 98 ? -4.780 5.102 -1.973 1.00 96.62 98 GLU A C 1
ATOM 778 O O . GLU A 1 98 ? -5.341 5.538 -0.968 1.00 96.62 98 GLU A O 1
ATOM 783 N N . ARG A 1 99 ? -3.656 4.371 -1.895 1.00 97.69 99 ARG A N 1
ATOM 784 C CA . ARG A 1 99 ? -3.016 4.020 -0.618 1.00 97.69 99 ARG A CA 1
ATOM 785 C C . ARG A 1 99 ? -2.576 5.256 0.170 1.00 97.69 99 ARG A C 1
ATOM 787 O O . ARG A 1 99 ? -2.855 5.333 1.363 1.00 97.69 99 ARG A O 1
ATOM 794 N N . ARG A 1 100 ? -1.937 6.242 -0.477 1.00 97.88 100 ARG A N 1
ATOM 795 C CA . ARG A 1 100 ? -1.546 7.505 0.183 1.00 97.88 100 ARG A CA 1
ATOM 796 C C . ARG A 1 100 ? -2.763 8.290 0.678 1.00 97.88 100 ARG A C 1
ATOM 798 O O . ARG A 1 100 ? -2.728 8.783 1.799 1.00 97.88 100 ARG A O 1
ATOM 805 N N . GLN A 1 101 ? -3.840 8.364 -0.110 1.00 96.50 101 GLN A N 1
ATOM 806 C CA . GLN A 1 101 ? -5.086 9.004 0.332 1.00 96.50 101 GLN A CA 1
ATOM 807 C C . GLN A 1 101 ? -5.672 8.319 1.574 1.00 96.50 101 GLN A C 1
ATOM 809 O O . GLN A 1 101 ? -6.046 8.996 2.526 1.00 96.50 101 GLN A O 1
ATOM 814 N N . LEU A 1 102 ? -5.736 6.985 1.574 1.00 95.31 102 LEU A N 1
ATOM 815 C CA . LEU A 1 102 ? -6.299 6.197 2.670 1.00 95.31 102 LEU A CA 1
ATOM 816 C C . LEU A 1 102 ? -5.499 6.351 3.970 1.00 95.31 102 LEU A C 1
ATOM 818 O O . LEU A 1 102 ? -6.090 6.582 5.022 1.00 95.31 102 LEU A O 1
ATOM 822 N N . VAL A 1 103 ? -4.163 6.293 3.889 1.00 97.19 103 VAL A N 1
ATOM 823 C CA . VAL A 1 103 ? -3.267 6.545 5.031 1.00 97.19 103 VAL A CA 1
ATOM 824 C C . VAL A 1 103 ? -3.456 7.966 5.568 1.00 97.19 103 VAL A C 1
ATOM 826 O O . VAL A 1 103 ? -3.635 8.132 6.771 1.00 97.19 103 VAL A O 1
ATOM 829 N N . ALA A 1 104 ? -3.506 8.978 4.696 1.00 97.25 104 ALA A N 1
ATOM 830 C CA . ALA A 1 104 ? -3.721 10.363 5.113 1.00 97.25 104 ALA A CA 1
ATOM 831 C C . ALA A 1 104 ? -5.092 10.583 5.786 1.00 97.25 104 ALA A C 1
ATOM 833 O O . ALA A 1 104 ? -5.173 11.324 6.766 1.00 97.25 104 ALA A O 1
ATOM 834 N N . ARG A 1 105 ? -6.162 9.915 5.313 1.00 95.62 105 ARG A N 1
ATOM 835 C CA . ARG A 1 105 ? -7.497 9.987 5.940 1.00 95.62 105 ARG A CA 1
ATOM 836 C C . ARG A 1 105 ? -7.484 9.468 7.379 1.00 95.62 105 ARG A C 1
ATOM 838 O O . ARG A 1 105 ? -7.959 10.164 8.270 1.00 95.62 105 ARG A O 1
ATOM 845 N N . ILE A 1 106 ? -6.927 8.279 7.631 1.00 96.38 106 ILE A N 1
ATOM 846 C CA . ILE A 1 106 ? -6.883 7.728 8.998 1.00 96.38 106 ILE A CA 1
ATOM 847 C C . ILE A 1 106 ? -5.856 8.443 9.889 1.00 96.38 106 ILE A C 1
ATOM 849 O O . ILE A 1 106 ? -6.072 8.562 11.093 1.00 96.38 106 ILE A O 1
ATOM 853 N N . GLU A 1 107 ? -4.774 8.983 9.321 1.00 96.81 107 GLU A N 1
ATOM 854 C CA . GLU A 1 107 ? -3.793 9.768 10.074 1.00 96.81 107 GLU A CA 1
ATOM 855 C C . GLU A 1 107 ? -4.397 11.062 10.637 1.00 96.81 107 GLU A C 1
ATOM 857 O O . GLU A 1 107 ? -4.156 11.384 11.804 1.00 96.81 107 GLU A O 1
ATOM 862 N N . ALA A 1 108 ? -5.267 11.735 9.875 1.00 96.81 108 ALA A N 1
ATOM 863 C CA . ALA A 1 108 ? -6.031 12.890 10.352 1.00 96.81 108 ALA A CA 1
ATOM 864 C C . ALA A 1 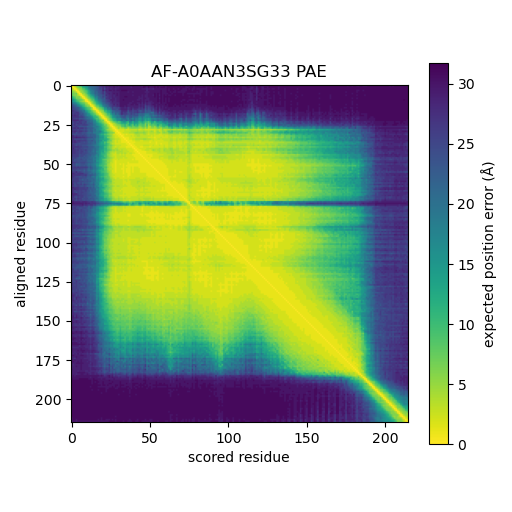108 ? -6.953 12.562 11.548 1.00 96.81 108 ALA A C 1
ATOM 866 O O . ALA A 1 108 ? -7.195 13.426 12.388 1.00 96.81 108 ALA A O 1
ATOM 867 N N . LEU A 1 109 ? -7.412 11.310 11.660 1.00 96.38 109 LEU A N 1
ATOM 868 C CA . LEU A 1 109 ? -8.271 10.801 12.740 1.00 96.38 109 LEU A CA 1
ATOM 869 C C . LEU A 1 109 ? -7.479 10.077 13.851 1.00 96.38 109 LEU A C 1
ATOM 871 O O . LEU A 1 109 ? -8.052 9.516 14.786 1.00 96.38 109 LEU A O 1
ATOM 875 N N . SER A 1 110 ? -6.143 10.072 13.782 1.00 95.88 110 SER A N 1
ATOM 876 C CA . SER A 1 110 ? -5.285 9.257 14.658 1.00 95.88 110 SER A CA 1
ATOM 877 C C . SER A 1 110 ? -5.291 9.664 16.138 1.00 95.88 110 SER A C 1
ATOM 879 O O . SER A 1 110 ? -4.797 8.917 16.990 1.00 95.88 110 SER A O 1
ATOM 881 N N . THR A 1 111 ? -5.854 10.824 16.474 1.00 96.56 111 THR A N 1
ATOM 882 C CA . THR A 1 111 ? -6.104 11.282 17.849 1.00 96.56 111 THR A CA 1
ATOM 883 C C . THR A 1 111 ? -7.322 10.603 18.478 1.00 96.56 111 THR A C 1
ATOM 885 O O . THR A 1 111 ? -7.324 10.387 19.687 1.00 96.56 111 THR A O 1
ATOM 888 N N . GLU A 1 112 ? -8.312 10.200 17.677 1.00 96.50 112 GLU A N 1
ATOM 889 C CA . GLU A 1 112 ? -9.537 9.529 18.138 1.00 96.50 112 GLU A CA 1
ATOM 890 C C . GLU A 1 112 ? -9.309 8.043 18.462 1.00 96.50 112 GLU A C 1
ATOM 892 O O . GLU A 1 112 ? -10.040 7.454 19.261 1.00 96.50 112 GLU A O 1
ATOM 897 N N . ILE A 1 113 ? -8.267 7.441 17.873 1.00 96.88 113 ILE A N 1
ATOM 898 C CA . ILE A 1 113 ? -7.927 6.024 18.043 1.00 96.88 113 ILE A CA 1
ATOM 899 C C . ILE A 1 113 ? -7.574 5.729 19.520 1.00 96.88 113 ILE A C 1
ATOM 901 O O . ILE A 1 113 ? -6.597 6.287 20.043 1.00 96.88 113 ILE A O 1
ATOM 905 N N . PRO A 1 114 ? -8.294 4.814 20.204 1.00 97.19 114 PRO A N 1
ATOM 906 C CA . PRO A 1 114 ? -8.030 4.447 21.592 1.00 97.19 114 PRO A CA 1
ATOM 907 C C . PRO A 1 114 ? -6.596 3.963 21.817 1.00 97.19 114 PRO A C 1
ATOM 909 O O . PRO A 1 114 ? -6.014 3.268 20.980 1.00 97.19 114 PRO A O 1
ATOM 912 N N . ALA A 1 115 ? -6.030 4.271 22.986 1.00 97.00 115 ALA A N 1
ATOM 913 C CA . ALA A 1 115 ? -4.659 3.895 23.342 1.00 97.00 115 ALA A CA 1
ATOM 914 C C . ALA A 1 115 ? -4.399 2.377 23.242 1.00 97.00 115 ALA A C 1
ATOM 916 O O . ALA A 1 115 ? -3.297 1.969 22.892 1.00 97.00 115 ALA A O 1
ATOM 917 N N . GLN A 1 116 ? -5.422 1.555 23.487 1.00 95.19 116 GLN A N 1
ATOM 918 C CA . GLN A 1 116 ? -5.379 0.094 23.393 1.00 95.19 116 GLN A CA 1
ATOM 919 C C . GLN A 1 116 ? -5.262 -0.408 21.943 1.00 95.19 116 GLN A C 1
ATOM 921 O O . GLN A 1 116 ? -4.657 -1.446 21.702 1.00 95.19 116 GLN A O 1
ATOM 926 N N . VAL A 1 117 ? -5.828 0.327 20.979 1.00 97.69 117 VAL A N 1
ATOM 927 C CA . VAL A 1 117 ? -5.843 -0.021 19.543 1.00 97.69 117 VAL A CA 1
ATOM 928 C C . VAL A 1 117 ? -4.631 0.570 18.812 1.00 97.69 117 VAL A C 1
ATOM 930 O O . VAL A 1 117 ? -4.181 0.035 17.798 1.00 97.69 117 VAL A O 1
ATOM 933 N N . ARG A 1 118 ? -4.052 1.650 19.355 1.00 97.62 118 ARG A N 1
ATOM 934 C CA . ARG A 1 118 ? -2.926 2.398 18.777 1.00 97.62 118 ARG A CA 1
ATOM 935 C C . ARG A 1 118 ? -1.730 1.540 18.315 1.00 97.62 118 ARG A C 1
ATOM 937 O O . ARG A 1 118 ? -1.239 1.845 17.230 1.00 97.62 118 ARG A O 1
ATOM 944 N N . PRO A 1 119 ? -1.288 0.473 19.018 1.00 97.88 119 PRO A N 1
ATOM 945 C CA . PRO A 1 119 ? -0.196 -0.381 18.534 1.00 97.88 119 PRO A CA 1
ATOM 946 C C . PRO A 1 119 ? -0.532 -1.130 17.235 1.00 97.88 119 PRO A C 1
ATOM 948 O O . PRO A 1 119 ? 0.314 -1.240 16.352 1.00 97.88 119 PRO A O 1
ATOM 951 N N . LEU A 1 120 ? -1.777 -1.600 17.080 1.00 98.12 120 LEU A N 1
ATOM 952 C CA . LEU A 1 120 ? -2.234 -2.275 15.858 1.00 98.12 120 LEU A CA 1
ATOM 953 C C . LEU A 1 120 ? -2.367 -1.284 14.697 1.00 98.12 120 LEU A C 1
ATOM 955 O O . LEU A 1 120 ? -1.967 -1.587 13.576 1.00 98.12 120 LEU A O 1
ATOM 959 N N . TYR A 1 121 ? -2.866 -0.075 14.972 1.00 98.19 121 TYR A N 1
ATOM 960 C CA . TYR A 1 121 ? -2.880 1.015 13.994 1.00 98.19 121 TYR A CA 1
ATOM 961 C C . TYR A 1 121 ? -1.466 1.384 13.515 1.00 98.19 121 TYR A C 1
ATOM 963 O O . TYR A 1 121 ? -1.251 1.534 12.313 1.00 98.19 121 TYR A O 1
ATOM 971 N N . GLN A 1 122 ? -0.496 1.487 14.431 1.00 98.19 122 GLN A N 1
ATOM 972 C CA . GLN A 1 122 ? 0.906 1.750 14.092 1.00 98.19 122 GLN A CA 1
ATOM 973 C C . GLN A 1 122 ? 1.478 0.644 13.198 1.00 98.19 122 GLN A C 1
ATOM 975 O O . GLN A 1 122 ? 1.956 0.951 12.111 1.00 98.19 122 GLN A O 1
ATOM 980 N N . LEU A 1 123 ? 1.325 -0.627 13.585 1.00 98.38 123 LEU A N 1
ATOM 981 C CA . LEU A 1 123 ? 1.779 -1.773 12.790 1.00 98.38 123 LEU A CA 1
ATOM 982 C C . LEU A 1 123 ? 1.183 -1.776 11.371 1.00 98.38 123 LEU A C 1
ATOM 984 O O . LEU A 1 123 ? 1.911 -1.941 10.392 1.00 98.38 123 LEU A O 1
ATOM 988 N N . TRP A 1 124 ? -0.128 -1.545 11.246 1.00 98.19 124 TRP A N 1
ATOM 989 C CA . TRP A 1 124 ? -0.798 -1.446 9.946 1.00 98.19 124 TRP A CA 1
ATOM 990 C C . TRP A 1 124 ? -0.256 -0.282 9.103 1.00 98.19 124 TRP A C 1
ATOM 992 O O . TRP A 1 124 ? 0.016 -0.459 7.914 1.00 98.19 124 TRP A O 1
ATOM 1002 N N . ARG A 1 125 ? -0.063 0.898 9.708 1.00 98.31 125 ARG A N 1
ATOM 1003 C CA . ARG A 1 125 ? 0.432 2.103 9.024 1.00 98.31 125 ARG A CA 1
ATOM 1004 C C . ARG A 1 125 ? 1.864 1.913 8.529 1.00 98.31 125 ARG A C 1
ATOM 1006 O O . ARG A 1 125 ? 2.172 2.274 7.395 1.00 98.31 125 ARG A O 1
ATOM 1013 N N . ASP A 1 126 ? 2.715 1.310 9.348 1.00 98.38 126 ASP A N 1
ATOM 1014 C CA . ASP A 1 126 ? 4.104 1.022 8.997 1.00 98.38 126 ASP A CA 1
ATOM 1015 C C . ASP A 1 126 ? 4.156 -0.031 7.863 1.00 98.38 126 ASP A C 1
ATOM 1017 O O . ASP A 1 126 ? 4.930 0.104 6.913 1.00 98.38 126 ASP A O 1
ATOM 1021 N N . GLY A 1 127 ? 3.223 -0.995 7.858 1.00 97.88 127 GLY A N 1
ATOM 1022 C CA . GLY A 1 127 ? 2.962 -1.884 6.719 1.00 97.88 127 GLY A CA 1
ATOM 1023 C C . GLY A 1 127 ? 2.548 -1.145 5.435 1.00 97.88 127 GLY A C 1
ATOM 1024 O O . GLY A 1 127 ? 3.067 -1.449 4.358 1.00 97.88 127 GLY A O 1
ATOM 1025 N N . GLN A 1 128 ? 1.679 -0.127 5.523 1.00 98.12 128 GLN A N 1
ATOM 1026 C CA . GLN A 1 128 ? 1.339 0.714 4.364 1.00 98.12 128 GLN A CA 1
ATOM 1027 C C . GLN A 1 128 ? 2.546 1.511 3.846 1.00 98.12 128 GLN A C 1
ATOM 1029 O O . GLN A 1 128 ? 2.686 1.673 2.632 1.00 98.12 128 GLN A O 1
ATOM 1034 N N . ALA A 1 129 ? 3.435 1.977 4.730 1.00 98.00 129 ALA A N 1
ATOM 1035 C CA . ALA A 1 129 ? 4.661 2.675 4.341 1.00 98.00 129 ALA A CA 1
ATOM 1036 C C . ALA A 1 129 ? 5.622 1.753 3.566 1.00 98.00 129 ALA A C 1
ATOM 1038 O O . ALA A 1 129 ? 6.066 2.116 2.475 1.00 98.00 129 ALA A O 1
ATOM 1039 N N . LEU A 1 130 ? 5.859 0.528 4.052 1.00 97.88 130 LEU A N 1
ATOM 1040 C CA . LEU A 1 130 ? 6.645 -0.496 3.343 1.00 97.88 130 LEU A CA 1
ATOM 1041 C C . LEU A 1 130 ? 6.052 -0.822 1.962 1.00 97.88 130 LEU A C 1
ATOM 1043 O O . LEU A 1 130 ? 6.765 -0.932 0.964 1.00 97.88 130 LEU A O 1
ATOM 1047 N N . GLN A 1 131 ? 4.726 -0.922 1.882 1.00 97.31 131 GLN A N 1
ATOM 1048 C CA . GLN A 1 131 ? 3.994 -1.163 0.639 1.00 97.31 131 GLN A CA 1
ATOM 1049 C C . GLN A 1 131 ? 4.066 0.010 -0.363 1.00 97.31 131 GLN A C 1
ATOM 1051 O O . GLN A 1 131 ? 3.937 -0.207 -1.572 1.00 97.31 131 GLN A O 1
ATOM 1056 N N . LEU A 1 132 ? 4.269 1.249 0.103 1.00 97.75 132 LEU A N 1
ATOM 1057 C CA . LEU A 1 132 ? 4.548 2.409 -0.754 1.00 97.75 132 LEU A CA 1
ATOM 1058 C C . LEU A 1 132 ? 6.001 2.409 -1.243 1.00 97.75 132 LEU A C 1
ATOM 1060 O O . LEU A 1 132 ? 6.219 2.539 -2.446 1.00 97.75 132 LEU A O 1
ATOM 1064 N N . GLN A 1 133 ? 6.969 2.155 -0.357 1.00 98.19 133 GLN A N 1
ATOM 1065 C CA . GLN A 1 133 ? 8.389 2.020 -0.717 1.00 98.19 133 GLN A CA 1
ATOM 1066 C C . GLN A 1 133 ? 8.606 0.924 -1.773 1.00 98.19 133 GLN A C 1
ATOM 1068 O O . GLN A 1 133 ? 9.274 1.146 -2.781 1.00 98.19 133 GLN A O 1
ATOM 1073 N N . LEU A 1 134 ? 7.961 -0.237 -1.611 1.00 97.56 134 LEU A N 1
ATOM 1074 C CA . LEU A 1 134 ? 7.999 -1.324 -2.593 1.00 97.56 134 LEU A CA 1
ATOM 1075 C C . LEU A 1 134 ? 7.443 -0.904 -3.966 1.00 97.56 134 LEU A C 1
ATOM 1077 O O . LEU A 1 134 ? 7.930 -1.364 -5.000 1.00 97.56 134 LEU A O 1
ATOM 1081 N N . ALA A 1 135 ? 6.416 -0.052 -4.001 1.00 97.31 135 ALA A N 1
ATOM 1082 C CA . ALA A 1 135 ? 5.864 0.456 -5.254 1.00 97.31 135 ALA A CA 1
ATOM 1083 C C . ALA A 1 135 ? 6.802 1.473 -5.929 1.00 97.31 135 ALA A C 1
ATOM 1085 O O . ALA A 1 135 ? 6.938 1.455 -7.152 1.00 97.31 135 ALA A O 1
ATOM 1086 N N . GLU A 1 136 ? 7.470 2.317 -5.142 1.00 97.56 136 GLU A N 1
ATOM 1087 C CA . GLU A 1 136 ? 8.446 3.302 -5.617 1.00 97.56 136 GLU A CA 1
ATOM 1088 C C . GLU A 1 136 ? 9.704 2.622 -6.184 1.00 97.56 136 GLU A C 1
ATOM 1090 O O . GLU A 1 136 ? 10.115 2.943 -7.301 1.00 97.56 136 GLU A O 1
ATOM 1095 N N . GLU A 1 137 ? 10.243 1.600 -5.511 1.00 98.25 137 GLU A N 1
ATOM 1096 C CA . GLU A 1 137 ? 11.370 0.813 -6.035 1.00 98.25 137 GLU A CA 1
ATOM 1097 C C . GLU A 1 137 ? 10.994 0.016 -7.294 1.00 98.25 137 GLU A C 1
ATOM 1099 O O . GLU A 1 137 ? 11.746 0.009 -8.269 1.00 98.25 137 GLU A O 1
ATOM 1104 N N . ARG A 1 138 ? 9.790 -0.575 -7.358 1.00 97.38 138 ARG A N 1
ATOM 1105 C CA . ARG A 1 138 ? 9.288 -1.209 -8.595 1.00 97.38 138 ARG A CA 1
ATOM 1106 C C . ARG A 1 138 ? 9.181 -0.215 -9.753 1.00 97.38 138 ARG A C 1
ATOM 1108 O O . ARG A 1 138 ? 9.546 -0.553 -10.878 1.00 97.38 138 ARG A O 1
ATOM 1115 N N . GLN A 1 139 ? 8.714 1.007 -9.492 1.00 97.50 139 GLN A N 1
ATOM 1116 C CA . GLN A 1 139 ? 8.644 2.062 -10.505 1.00 97.50 139 GLN A CA 1
ATOM 1117 C C . GLN A 1 139 ? 10.044 2.495 -10.965 1.00 97.50 139 GLN A C 1
ATOM 1119 O O . GLN A 1 139 ? 10.261 2.704 -12.159 1.00 97.50 139 GLN A O 1
ATOM 1124 N N . ARG A 1 140 ? 11.001 2.618 -10.039 1.00 98.25 140 ARG A N 1
ATOM 1125 C CA . ARG A 1 140 ? 12.397 2.960 -10.339 1.00 98.25 140 ARG A CA 1
ATOM 1126 C C . ARG A 1 140 ? 13.074 1.879 -11.181 1.00 98.25 140 ARG A C 1
ATOM 1128 O O . ARG A 1 140 ? 13.674 2.205 -12.203 1.00 98.25 140 ARG A O 1
ATOM 1135 N N . TYR A 1 141 ? 12.923 0.613 -10.795 1.00 98.25 141 TYR A N 1
ATOM 1136 C CA . TYR A 1 141 ? 13.445 -0.532 -11.538 1.00 98.25 141 TYR A CA 1
ATOM 1137 C C . TYR A 1 141 ? 12.844 -0.619 -12.946 1.00 98.25 141 TYR A C 1
ATOM 1139 O O . TYR A 1 141 ? 13.584 -0.729 -13.916 1.00 98.25 141 TYR A O 1
ATOM 1147 N N . SER A 1 142 ? 11.521 -0.470 -13.080 1.00 98.06 142 SER A N 1
ATOM 1148 C CA . SER A 1 142 ? 10.845 -0.486 -14.385 1.00 98.06 142 SER A CA 1
ATOM 1149 C C . SER A 1 142 ? 11.357 0.605 -15.334 1.00 98.06 142 SER A C 1
ATOM 1151 O O . SER A 1 142 ? 11.510 0.334 -16.523 1.00 98.06 142 SER A O 1
ATOM 1153 N N . LYS A 1 143 ? 11.664 1.809 -14.829 1.00 98.19 143 LYS A N 1
ATOM 1154 C CA . LYS A 1 143 ? 12.279 2.881 -15.632 1.00 98.19 143 LYS A CA 1
ATOM 1155 C C . LYS A 1 143 ? 13.701 2.533 -16.076 1.00 98.19 143 LYS A C 1
ATOM 1157 O O . LYS A 1 143 ? 14.035 2.769 -17.230 1.00 98.19 143 LYS A O 1
ATOM 1162 N N . LEU A 1 144 ? 14.517 1.977 -15.177 1.00 98.44 144 LEU A N 1
ATOM 1163 C CA . LEU A 1 144 ? 15.895 1.573 -15.479 1.00 98.44 144 LEU A CA 1
ATOM 1164 C C . LEU A 1 144 ? 15.949 0.417 -16.490 1.00 98.44 144 LEU A C 1
ATOM 1166 O O . LEU A 1 144 ? 16.799 0.404 -17.376 1.00 98.44 144 LEU A O 1
ATOM 1170 N N . GLN A 1 145 ? 15.022 -0.536 -16.379 1.00 98.38 145 GLN A N 1
ATOM 1171 C CA . GLN A 1 145 ? 14.865 -1.596 -17.367 1.00 98.38 145 GLN A CA 1
ATOM 1172 C C . GLN A 1 145 ? 14.483 -1.003 -18.729 1.00 98.38 145 GLN A C 1
ATOM 1174 O O . GLN A 1 145 ? 15.157 -1.278 -19.714 1.00 98.38 145 GLN A O 1
ATOM 1179 N N . GLN A 1 146 ? 13.481 -0.117 -18.776 1.00 98.31 146 GLN A N 1
ATOM 1180 C CA . GLN A 1 146 ? 13.062 0.536 -20.018 1.00 98.31 146 GLN A CA 1
ATOM 1181 C C . GLN A 1 146 ? 14.195 1.342 -20.683 1.00 98.31 146 GLN A C 1
ATOM 1183 O O . GLN A 1 146 ? 14.322 1.298 -21.907 1.00 98.31 146 GLN A O 1
ATOM 1188 N N . SER A 1 147 ? 15.030 2.055 -19.913 1.00 98.25 147 SER A N 1
ATOM 1189 C CA . SER A 1 147 ? 16.192 2.756 -20.480 1.00 98.25 147 SER A CA 1
ATOM 1190 C C . SER A 1 147 ? 17.235 1.773 -21.016 1.00 98.25 147 SER A C 1
ATOM 1192 O O . SER A 1 147 ? 17.666 1.928 -22.156 1.00 98.25 147 SER A O 1
ATOM 1194 N N . SER A 1 148 ? 17.564 0.718 -20.262 1.00 98.25 148 SER A N 1
ATOM 1195 C CA . SER A 1 148 ? 18.513 -0.316 -20.700 1.00 98.25 148 SER A CA 1
ATOM 1196 C C . SER A 1 148 ? 18.048 -1.053 -21.961 1.00 98.25 148 SER A C 1
ATOM 1198 O O . SER A 1 148 ? 18.853 -1.269 -22.866 1.00 98.25 148 SER A O 1
ATOM 1200 N N . ASP A 1 149 ? 16.758 -1.384 -22.063 1.00 98.38 149 ASP A N 1
ATOM 1201 C CA . ASP A 1 149 ? 16.179 -2.004 -23.257 1.00 98.38 149 ASP A CA 1
ATOM 1202 C C . ASP A 1 149 ? 16.279 -1.055 -24.466 1.00 98.38 149 ASP A C 1
ATOM 1204 O O . ASP A 1 149 ? 16.679 -1.476 -25.553 1.00 98.38 149 ASP A O 1
ATOM 1208 N N . SER A 1 150 ? 16.018 0.246 -24.271 1.00 98.31 150 SER A N 1
ATOM 1209 C CA . SER A 1 150 ? 16.156 1.245 -25.341 1.00 98.31 150 SER A CA 1
ATOM 1210 C C . SER A 1 150 ? 17.610 1.450 -25.794 1.00 98.31 150 SER A C 1
ATOM 1212 O O . SER A 1 150 ? 17.866 1.551 -26.993 1.00 98.31 150 SER A O 1
ATOM 1214 N N . GLU A 1 151 ? 18.578 1.429 -24.871 1.00 98.44 151 GLU A N 1
ATOM 1215 C CA . GLU A 1 151 ? 20.009 1.481 -25.194 1.00 98.44 151 GLU A CA 1
ATOM 1216 C C . GLU A 1 151 ? 20.428 0.255 -26.020 1.00 98.44 151 GLU A C 1
ATOM 1218 O O . GLU A 1 151 ? 21.046 0.408 -27.079 1.00 98.44 151 GLU A O 1
ATOM 1223 N N . LEU A 1 152 ? 20.018 -0.953 -25.612 1.00 98.69 152 LEU A N 1
ATOM 1224 C CA . LEU A 1 152 ? 20.273 -2.185 -26.367 1.00 98.69 152 LEU A CA 1
ATOM 1225 C C . LEU A 1 152 ? 19.694 -2.128 -27.788 1.00 98.69 152 LEU A C 1
ATOM 1227 O O . LEU A 1 152 ? 20.355 -2.572 -28.729 1.00 98.69 152 LEU A O 1
ATOM 1231 N N . ASP A 1 153 ? 18.500 -1.564 -27.970 1.00 98.38 153 ASP A N 1
ATOM 1232 C CA . ASP A 1 153 ? 17.898 -1.401 -29.295 1.00 98.38 153 ASP A CA 1
ATOM 1233 C C . ASP A 1 153 ? 18.641 -0.382 -30.167 1.00 98.38 153 ASP A C 1
ATOM 1235 O O . ASP A 1 153 ? 18.864 -0.653 -31.351 1.00 98.38 153 ASP A O 1
ATOM 1239 N N . THR A 1 154 ? 19.126 0.731 -29.606 1.00 98.31 154 THR A N 1
ATOM 1240 C CA . THR A 1 154 ? 19.979 1.663 -30.368 1.00 98.31 154 THR A CA 1
ATOM 1241 C C . THR A 1 154 ? 21.309 1.027 -30.790 1.00 98.31 154 THR A C 1
ATOM 1243 O O . THR A 1 154 ? 21.718 1.177 -31.943 1.00 98.31 154 THR A O 1
ATOM 1246 N N . LEU A 1 155 ? 21.950 0.237 -29.920 1.00 98.50 155 LEU A N 1
ATOM 1247 C CA . LEU A 1 155 ? 23.180 -0.497 -30.245 1.00 98.50 155 LEU A CA 1
ATOM 1248 C C . LEU A 1 155 ? 22.951 -1.553 -31.340 1.00 98.50 155 LEU A C 1
ATOM 1250 O O . LEU A 1 155 ? 23.767 -1.682 -32.256 1.00 98.50 155 LEU A O 1
ATOM 1254 N N . ARG A 1 156 ? 21.819 -2.272 -31.304 1.00 98.31 156 ARG A N 1
ATOM 1255 C CA . ARG A 1 156 ? 21.417 -3.218 -32.365 1.00 98.31 156 ARG A CA 1
ATOM 1256 C C . ARG A 1 156 ? 21.251 -2.517 -33.715 1.00 98.31 156 ARG A C 1
ATOM 1258 O O . ARG A 1 156 ? 21.728 -3.029 -34.728 1.00 98.31 156 ARG A O 1
ATOM 1265 N N . GLN A 1 157 ? 20.614 -1.344 -33.734 1.00 98.38 157 GLN A N 1
ATOM 1266 C CA . GLN A 1 157 ? 20.443 -0.541 -34.949 1.00 98.38 157 GLN A CA 1
ATOM 1267 C C . GLN A 1 157 ? 21.789 -0.054 -35.504 1.00 98.38 157 GLN A C 1
ATOM 1269 O O . GLN A 1 157 ? 22.056 -0.237 -36.691 1.00 98.38 157 GLN A O 1
ATOM 1274 N N . GLN A 1 158 ? 22.668 0.487 -34.652 1.00 98.25 158 GLN A N 1
ATOM 1275 C CA . GLN A 1 158 ? 24.015 0.919 -35.047 1.00 98.25 158 GLN A CA 1
ATOM 1276 C C . GLN A 1 158 ? 24.834 -0.234 -35.642 1.00 98.25 158 GLN A C 1
ATOM 1278 O O . GLN A 1 158 ? 25.418 -0.084 -36.714 1.00 98.25 158 GLN A O 1
ATOM 1283 N N . HIS A 1 159 ? 24.827 -1.404 -34.996 1.00 98.06 159 HIS A N 1
ATOM 1284 C CA . HIS A 1 159 ? 25.507 -2.595 -35.504 1.00 98.06 159 HIS A CA 1
ATOM 1285 C C . HIS A 1 159 ? 24.987 -3.004 -36.890 1.00 98.06 159 HIS A C 1
ATOM 1287 O O . HIS A 1 159 ? 25.783 -3.283 -37.785 1.00 98.06 159 HIS A O 1
ATOM 1293 N N . HIS A 1 160 ? 23.667 -2.982 -37.106 1.00 98.38 160 HIS A N 1
ATOM 1294 C CA . HIS A 1 160 ? 23.084 -3.311 -38.406 1.00 98.38 160 HIS A CA 1
ATOM 1295 C C . HIS A 1 160 ? 23.493 -2.317 -39.508 1.00 98.38 160 HIS A C 1
ATOM 1297 O O . HIS A 1 160 ? 23.870 -2.740 -40.600 1.00 98.38 160 HIS A O 1
ATOM 1303 N N . VAL A 1 161 ? 23.493 -1.010 -39.218 1.00 98.06 161 VAL A N 1
ATOM 1304 C CA . VAL A 1 161 ? 23.949 0.029 -40.162 1.00 98.06 161 VAL A CA 1
ATOM 1305 C C . VAL A 1 161 ? 25.431 -0.147 -40.510 1.00 98.06 161 VAL A C 1
ATOM 1307 O O . VAL A 1 161 ? 25.792 -0.107 -41.685 1.00 98.06 161 VAL A O 1
ATOM 1310 N N . LEU A 1 162 ? 26.287 -0.410 -39.517 1.00 98.38 162 LEU A N 1
ATOM 1311 C CA . LEU A 1 162 ? 27.714 -0.660 -39.743 1.00 98.38 162 LEU A CA 1
ATOM 1312 C C . LEU A 1 162 ? 27.951 -1.927 -40.580 1.00 98.38 162 LEU A C 1
ATOM 1314 O O . LEU A 1 162 ? 28.789 -1.910 -41.480 1.00 98.38 162 LEU A O 1
ATOM 1318 N N . GLN A 1 163 ? 27.187 -3.000 -40.354 1.00 98.12 163 GLN A N 1
ATOM 1319 C CA . GLN A 1 163 ? 27.246 -4.206 -41.189 1.00 98.12 163 GLN A CA 1
ATOM 1320 C C . GLN A 1 163 ? 26.850 -3.926 -42.646 1.00 98.12 163 GLN A C 1
ATOM 1322 O O . GLN A 1 163 ? 27.573 -4.336 -43.553 1.00 98.12 163 GLN A O 1
ATOM 1327 N N . GLN A 1 164 ? 25.759 -3.188 -42.884 1.00 98.06 164 GLN A N 1
ATOM 1328 C CA . GLN A 1 164 ? 25.354 -2.781 -44.237 1.00 98.06 164 GLN A CA 1
ATOM 1329 C C . GLN A 1 164 ? 26.424 -1.914 -44.920 1.00 98.06 164 GLN A C 1
ATOM 1331 O O . GLN A 1 164 ? 26.703 -2.083 -46.108 1.00 98.06 164 GLN A O 1
ATOM 1336 N N . GLN A 1 165 ? 27.046 -0.992 -44.176 1.00 97.75 165 GLN A N 1
ATOM 1337 C CA . GLN A 1 165 ? 28.116 -0.142 -44.693 1.00 97.75 165 GLN A CA 1
ATOM 1338 C C . GLN A 1 165 ? 29.355 -0.962 -45.075 1.00 97.75 165 GLN A C 1
ATOM 1340 O O . GLN A 1 165 ? 29.912 -0.728 -46.147 1.00 97.75 165 GLN A O 1
ATOM 1345 N N . LEU A 1 166 ? 29.756 -1.928 -44.240 1.00 98.25 166 LEU A N 1
ATOM 1346 C CA . LEU A 1 166 ? 30.862 -2.848 -44.523 1.00 98.25 166 LEU A CA 1
ATOM 1347 C C . LEU A 1 166 ? 30.576 -3.721 -45.750 1.00 98.25 166 LEU A C 1
ATOM 1349 O O . LEU A 1 166 ? 31.418 -3.823 -46.634 1.00 98.25 166 LEU A O 1
ATOM 1353 N N . GLU A 1 167 ? 29.378 -4.293 -45.866 1.00 97.81 167 GLU A N 1
ATOM 1354 C CA . GLU A 1 167 ? 28.999 -5.077 -47.047 1.00 97.81 167 GLU A CA 1
ATOM 1355 C C . GLU A 1 167 ? 29.049 -4.226 -48.331 1.00 97.81 167 GLU A C 1
ATOM 1357 O O . GLU A 1 167 ? 29.575 -4.652 -49.363 1.00 97.81 167 GLU A O 1
ATOM 1362 N N . LEU A 1 168 ? 28.554 -2.987 -48.267 1.00 97.50 168 LEU A N 1
ATOM 1363 C CA . LEU A 1 168 ? 28.581 -2.051 -49.388 1.00 97.50 168 LEU A CA 1
ATOM 1364 C C . LEU A 1 168 ? 30.006 -1.606 -49.757 1.00 97.50 168 LEU A C 1
ATOM 1366 O O . LEU A 1 168 ? 30.286 -1.421 -50.944 1.00 97.50 168 LEU A O 1
ATOM 1370 N N . THR A 1 169 ? 30.916 -1.435 -48.792 1.00 96.81 169 THR A N 1
ATOM 1371 C CA . THR A 1 169 ? 32.326 -1.128 -49.087 1.00 96.81 169 THR A CA 1
ATOM 1372 C C . THR A 1 169 ? 33.056 -2.340 -49.656 1.00 96.81 169 THR A C 1
ATOM 1374 O O . THR A 1 169 ? 33.789 -2.169 -50.629 1.00 96.81 169 THR A O 1
ATOM 1377 N N . THR A 1 170 ? 32.797 -3.557 -49.165 1.00 96.88 170 THR A N 1
ATOM 1378 C CA . THR A 1 170 ? 33.339 -4.800 -49.739 1.00 96.88 170 THR A CA 1
ATOM 1379 C C . THR A 1 170 ? 32.933 -4.955 -51.203 1.00 96.88 170 THR A C 1
ATOM 1381 O O . THR A 1 170 ? 33.808 -5.023 -52.063 1.00 96.88 170 THR A O 1
ATOM 1384 N N . ARG A 1 171 ? 31.634 -4.858 -51.524 1.00 96.88 171 ARG A N 1
ATOM 1385 C CA . ARG A 1 171 ? 31.136 -4.923 -52.915 1.00 96.88 171 ARG A CA 1
ATOM 1386 C C . ARG A 1 171 ? 31.741 -3.840 -53.823 1.00 96.88 171 ARG A C 1
ATOM 1388 O O . ARG A 1 171 ? 31.951 -4.065 -55.014 1.00 96.88 171 ARG A O 1
ATOM 1395 N N . LYS A 1 172 ? 32.027 -2.644 -53.286 1.00 97.44 172 LYS A N 1
ATOM 1396 C CA . LYS A 1 172 ? 32.724 -1.575 -54.029 1.00 97.44 172 LYS A CA 1
ATOM 1397 C C . LYS A 1 172 ? 34.188 -1.918 -54.304 1.00 97.44 172 LYS A C 1
ATOM 1399 O O . LYS A 1 172 ? 34.649 -1.668 -55.413 1.00 97.44 172 LYS A O 1
ATOM 1404 N N . LEU A 1 173 ? 34.904 -2.477 -53.329 1.00 97.00 173 LEU A N 1
ATOM 1405 C CA . LEU A 1 173 ? 36.296 -2.908 -53.495 1.00 97.00 173 LEU A CA 1
ATOM 1406 C C . LEU A 1 173 ? 36.408 -4.076 -54.484 1.00 97.00 173 LEU A C 1
ATOM 1408 O O . LEU A 1 173 ? 37.272 -4.044 -55.357 1.00 97.00 173 LEU A O 1
ATOM 1412 N N . GLU A 1 174 ? 35.499 -5.052 -54.413 1.00 95.19 174 GLU A N 1
ATOM 1413 C CA . GLU A 1 174 ? 35.391 -6.153 -55.383 1.00 95.19 174 GLU A CA 1
ATOM 1414 C C . GLU A 1 174 ? 35.197 -5.620 -56.810 1.00 95.19 174 GLU A C 1
ATOM 1416 O O . GLU A 1 174 ? 35.963 -5.966 -57.707 1.00 95.19 174 GLU A O 1
ATOM 1421 N N . ASN A 1 175 ? 34.250 -4.696 -57.010 1.00 95.56 175 ASN A N 1
ATOM 1422 C CA . ASN A 1 175 ? 34.006 -4.064 -58.309 1.00 95.56 175 ASN A CA 1
ATOM 1423 C C . ASN A 1 175 ? 35.237 -3.291 -58.828 1.00 95.56 175 ASN A C 1
ATOM 1425 O O . ASN A 1 175 ? 35.613 -3.432 -59.990 1.00 95.56 175 ASN A O 1
ATOM 1429 N N . LEU A 1 176 ? 35.920 -2.518 -57.973 1.00 96.00 176 LEU A N 1
ATOM 1430 C CA . LEU A 1 176 ? 37.168 -1.838 -58.349 1.00 96.00 176 LEU A CA 1
ATOM 1431 C C . LEU A 1 176 ? 38.278 -2.832 -58.737 1.00 96.00 176 LEU A C 1
ATOM 1433 O O . LEU A 1 176 ? 38.990 -2.593 -59.711 1.00 96.00 176 LEU A O 1
ATOM 1437 N N . THR A 1 177 ? 38.378 -3.964 -58.037 1.00 94.81 177 THR A N 1
ATOM 1438 C CA . THR A 1 177 ? 39.339 -5.042 -58.334 1.00 94.81 177 THR A CA 1
ATOM 1439 C C . THR A 1 177 ? 39.022 -5.730 -59.669 1.00 94.81 177 THR A C 1
ATOM 1441 O O . THR A 1 177 ? 39.922 -5.985 -60.471 1.00 94.81 177 THR A O 1
ATOM 1444 N N . ASP A 1 178 ? 37.745 -5.983 -59.971 1.00 93.50 178 ASP A N 1
ATOM 1445 C CA . ASP A 1 178 ? 37.331 -6.529 -61.269 1.00 93.50 178 ASP A CA 1
ATOM 1446 C C . ASP A 1 178 ? 37.565 -5.534 -62.419 1.00 93.50 178 ASP A C 1
ATOM 1448 O O . ASP A 1 178 ? 37.979 -5.941 -63.510 1.00 93.50 178 ASP A O 1
ATOM 1452 N N . ILE A 1 179 ? 37.371 -4.229 -62.189 1.00 93.44 179 ILE A N 1
ATOM 1453 C CA . ILE A 1 179 ? 37.726 -3.172 -63.149 1.00 93.44 179 ILE A CA 1
ATOM 1454 C C . ILE A 1 179 ? 39.241 -3.162 -63.403 1.00 93.44 179 ILE A C 1
ATOM 1456 O O . ILE A 1 179 ? 39.658 -3.160 -64.563 1.00 93.44 179 ILE A O 1
ATOM 1460 N N . GLU A 1 180 ? 40.071 -3.211 -62.357 1.00 91.69 180 GLU A N 1
ATOM 1461 C CA . GLU A 1 180 ? 41.535 -3.278 -62.483 1.00 91.69 180 GLU A CA 1
ATOM 1462 C C . GLU A 1 180 ? 41.966 -4.503 -63.302 1.00 91.69 180 GLU A C 1
ATOM 1464 O O . GLU A 1 180 ? 42.715 -4.383 -64.276 1.00 91.69 180 GLU A O 1
ATOM 1469 N N . ARG A 1 181 ? 41.425 -5.681 -62.975 1.00 91.00 181 ARG A N 1
ATOM 1470 C CA . ARG A 1 181 ? 41.670 -6.929 -63.705 1.00 91.00 181 ARG A CA 1
ATOM 1471 C C . ARG A 1 181 ? 41.278 -6.818 -65.180 1.00 91.00 181 ARG A C 1
ATOM 1473 O O . ARG A 1 181 ? 42.032 -7.272 -66.045 1.00 91.00 181 ARG A O 1
ATOM 1480 N N . GLN A 1 182 ? 40.138 -6.201 -65.497 1.00 86.56 182 GLN A N 1
ATOM 1481 C CA . GLN A 1 182 ? 39.723 -5.963 -66.883 1.00 86.56 182 GLN A CA 1
ATOM 1482 C C . GLN A 1 182 ? 40.666 -5.003 -67.617 1.00 86.56 182 GLN A C 1
ATOM 1484 O O . GLN A 1 182 ? 41.023 -5.277 -68.762 1.00 86.56 182 GLN A O 1
ATOM 1489 N N . LEU A 1 183 ? 41.098 -3.911 -66.982 1.00 86.00 183 LEU A N 1
ATOM 1490 C CA . LEU A 1 183 ? 42.044 -2.952 -67.566 1.00 86.00 183 LEU A CA 1
ATOM 1491 C C . LEU A 1 183 ? 43.428 -3.575 -67.790 1.00 86.00 183 LEU A C 1
ATOM 1493 O O . LEU A 1 183 ? 44.018 -3.381 -68.851 1.00 86.00 183 LEU A O 1
ATOM 1497 N N . SER A 1 184 ? 43.906 -4.385 -66.843 1.00 74.06 184 SER A N 1
ATOM 1498 C CA . SER A 1 184 ? 45.150 -5.152 -66.958 1.00 74.06 184 SER A CA 1
ATOM 1499 C C . SER A 1 184 ? 45.089 -6.152 -68.121 1.00 74.06 184 SER A C 1
ATOM 1501 O O . SER A 1 184 ? 45.964 -6.158 -68.985 1.00 74.06 184 SER A O 1
ATOM 1503 N N . THR A 1 185 ? 43.992 -6.912 -68.234 1.00 74.50 185 THR A N 1
ATOM 1504 C CA . 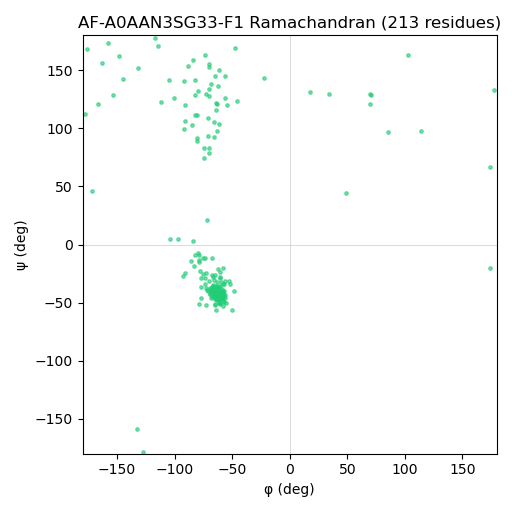THR A 1 185 ? 43.778 -7.876 -69.335 1.00 74.50 185 THR A CA 1
ATOM 1505 C C . THR A 1 185 ? 43.620 -7.187 -70.700 1.00 74.50 185 THR A C 1
ATOM 1507 O O . THR A 1 185 ? 43.960 -7.760 -71.732 1.00 74.50 185 THR A O 1
ATOM 1510 N N . ARG A 1 186 ? 43.123 -5.942 -70.728 1.00 65.88 186 ARG A N 1
ATOM 1511 C CA . ARG A 1 186 ? 42.992 -5.114 -71.941 1.00 65.88 186 ARG A CA 1
ATOM 1512 C C . ARG A 1 186 ? 44.268 -4.352 -72.313 1.00 65.88 186 ARG A C 1
ATOM 1514 O O . ARG A 1 186 ? 44.239 -3.603 -73.287 1.00 65.88 186 ARG A O 1
ATOM 1521 N N . LYS A 1 187 ? 45.376 -4.531 -71.588 1.00 55.59 187 LYS A N 1
ATOM 1522 C CA . LYS A 1 187 ? 46.685 -3.967 -71.939 1.00 55.59 187 LYS A CA 1
ATOM 1523 C C . LYS A 1 187 ? 47.372 -4.921 -72.934 1.00 55.59 187 LYS A C 1
ATOM 1525 O O . LYS A 1 187 ? 47.840 -5.979 -72.515 1.00 55.59 187 LYS A O 1
ATOM 1530 N N . PRO A 1 188 ? 47.413 -4.621 -74.248 1.00 50.81 188 PRO A N 1
ATOM 1531 C CA . PRO A 1 188 ? 47.960 -5.560 -75.219 1.00 50.81 188 PRO A CA 1
ATOM 1532 C C . PRO A 1 188 ? 49.473 -5.708 -75.039 1.00 50.81 188 PRO A C 1
ATOM 1534 O O . PRO A 1 188 ? 50.199 -4.723 -74.889 1.00 50.81 188 PRO A O 1
ATOM 1537 N N . ALA A 1 189 ? 49.964 -6.943 -75.138 1.00 49.78 189 ALA A N 1
ATOM 1538 C CA . ALA A 1 189 ? 51.380 -7.214 -75.351 1.00 49.78 189 ALA A CA 1
ATOM 1539 C C . ALA A 1 189 ? 51.761 -6.783 -76.781 1.00 49.78 189 ALA A C 1
ATOM 1541 O O . ALA A 1 189 ? 51.734 -7.590 -77.707 1.00 49.78 189 ALA A O 1
ATOM 1542 N N . GLY A 1 190 ? 52.045 -5.491 -76.975 1.00 52.81 190 GLY A N 1
ATOM 1543 C CA . GLY A 1 190 ? 52.284 -4.942 -78.311 1.00 52.81 190 GLY A CA 1
ATOM 1544 C C . GLY A 1 190 ? 52.456 -3.426 -78.377 1.00 52.81 190 GLY A C 1
ATOM 1545 O O . GLY A 1 190 ? 51.612 -2.751 -78.953 1.00 52.81 190 GLY A O 1
ATOM 1546 N N . ASN A 1 191 ? 53.540 -2.899 -77.795 1.00 36.81 191 ASN A N 1
ATOM 1547 C CA . ASN A 1 191 ? 54.482 -2.023 -78.513 1.00 36.81 191 ASN A CA 1
ATOM 1548 C C . ASN A 1 191 ? 55.657 -1.614 -77.611 1.00 36.81 191 ASN A C 1
ATOM 1550 O O . ASN A 1 191 ? 55.502 -0.827 -76.681 1.00 36.81 191 ASN A O 1
ATOM 1554 N N . PHE A 1 192 ? 56.852 -2.103 -77.945 1.00 46.12 192 PHE A N 1
ATOM 1555 C CA . PHE A 1 192 ? 58.102 -1.435 -77.591 1.00 46.12 192 PHE A CA 1
ATOM 1556 C C . PHE A 1 192 ? 58.369 -0.336 -78.626 1.00 46.12 192 PHE A C 1
ATOM 1558 O O . PHE A 1 192 ? 58.410 -0.627 -79.818 1.00 46.12 192 PHE A O 1
ATOM 1565 N N . SER A 1 193 ? 58.626 0.890 -78.177 1.00 37.00 193 SER A N 1
ATOM 1566 C CA . SER A 1 193 ? 59.468 1.847 -78.902 1.00 37.00 193 SER A CA 1
ATOM 1567 C C . SER A 1 193 ? 60.080 2.816 -77.881 1.00 37.00 193 SER A C 1
ATOM 1569 O O . SER A 1 193 ? 59.328 3.319 -77.045 1.00 37.00 193 SER A O 1
ATOM 1571 N N . PRO A 1 194 ? 61.407 3.035 -77.878 1.00 44.53 194 PRO A N 1
ATOM 1572 C CA . PRO A 1 194 ? 62.084 3.758 -76.803 1.00 44.53 194 PRO A CA 1
ATOM 1573 C C . PRO A 1 194 ? 62.138 5.281 -77.009 1.00 44.53 194 PRO A C 1
ATOM 1575 O O . PRO A 1 194 ? 62.146 5.764 -78.138 1.00 44.53 194 PRO A O 1
ATOM 1578 N N . ASP A 1 195 ? 62.215 5.978 -75.874 1.00 34.84 195 ASP A N 1
ATOM 1579 C CA . ASP A 1 195 ? 62.922 7.229 -75.557 1.00 34.84 195 ASP A CA 1
ATOM 1580 C C . ASP A 1 195 ? 63.088 8.351 -76.601 1.00 34.84 195 ASP A C 1
ATOM 1582 O O . ASP A 1 195 ? 63.729 8.205 -77.639 1.00 34.84 195 ASP A O 1
ATOM 1586 N N . THR A 1 196 ? 62.734 9.575 -76.190 1.00 33.19 196 THR A N 1
ATOM 1587 C CA . THR A 1 196 ? 63.735 10.637 -75.902 1.00 33.19 196 THR A CA 1
ATOM 1588 C C . THR A 1 196 ? 63.108 11.777 -75.057 1.00 33.19 196 THR A C 1
ATOM 1590 O O . THR A 1 196 ? 61.880 11.867 -75.014 1.00 33.19 196 THR A O 1
ATOM 1593 N N . PRO A 1 197 ? 63.892 12.579 -74.291 1.00 45.06 197 PRO A N 1
ATOM 1594 C CA . PRO A 1 197 ? 63.403 13.132 -73.015 1.00 45.06 197 PRO A CA 1
ATOM 1595 C C . PRO A 1 197 ? 63.520 14.667 -72.821 1.00 45.06 197 PRO A C 1
ATOM 1597 O O . PRO A 1 197 ? 64.103 15.366 -73.641 1.00 45.06 197 PRO A O 1
ATOM 1600 N N . HIS A 1 198 ? 63.083 15.108 -71.628 1.00 39.78 198 HIS A N 1
ATOM 1601 C CA . HIS A 1 198 ? 63.385 16.369 -70.913 1.00 39.78 198 HIS A CA 1
ATOM 1602 C C . HIS A 1 198 ? 62.837 17.708 -71.444 1.00 39.78 198 HIS A C 1
ATOM 1604 O O . HIS A 1 198 ? 63.204 18.162 -72.515 1.00 39.78 198 HIS A O 1
ATOM 1610 N N . GLU A 1 199 ? 62.048 18.387 -70.598 1.00 37.50 199 GLU A N 1
ATOM 1611 C CA . GLU A 1 199 ? 62.413 19.596 -69.815 1.00 37.50 199 GLU A CA 1
ATOM 1612 C C . GLU A 1 199 ? 61.299 19.806 -68.749 1.00 37.50 199 GLU A C 1
ATOM 1614 O O . GLU A 1 199 ? 60.121 19.689 -69.064 1.00 37.50 199 GLU A O 1
ATOM 1619 N N . SER A 1 200 ? 61.549 19.818 -67.434 1.00 36.78 200 SER A N 1
ATOM 1620 C CA . SER A 1 200 ? 62.163 20.865 -66.584 1.00 36.78 200 SER A CA 1
ATOM 1621 C C . SER A 1 200 ? 61.136 21.429 -65.577 1.00 36.78 200 SER A C 1
ATOM 1623 O O . SER A 1 200 ? 60.302 22.267 -65.893 1.00 36.78 200 SER A O 1
ATOM 1625 N N . GLU A 1 201 ? 61.217 20.887 -64.357 1.00 38.88 201 GLU A N 1
ATOM 1626 C CA . GLU A 1 201 ? 61.061 21.513 -63.028 1.00 38.88 201 GLU A CA 1
ATOM 1627 C C . GLU A 1 201 ? 60.371 22.889 -62.849 1.00 38.88 201 GLU A C 1
ATOM 1629 O O . GLU A 1 201 ? 60.856 23.902 -63.348 1.00 38.88 201 GLU A O 1
ATOM 1634 N N . LYS A 1 202 ? 59.426 22.979 -61.888 1.00 39.69 202 LYS A N 1
ATOM 1635 C CA . LYS A 1 202 ? 59.654 23.550 -60.526 1.00 39.69 202 LYS A CA 1
ATOM 1636 C C . LYS A 1 202 ? 58.401 23.440 -59.607 1.00 39.69 202 LYS A C 1
ATOM 1638 O O . LYS A 1 202 ? 57.362 23.011 -60.103 1.00 39.69 202 LYS A O 1
ATOM 1643 N N . PRO A 1 203 ? 58.484 23.687 -58.272 1.00 44.84 203 PRO A N 1
ATOM 1644 C CA . PRO A 1 203 ? 57.674 22.949 -57.287 1.00 44.84 203 PRO A CA 1
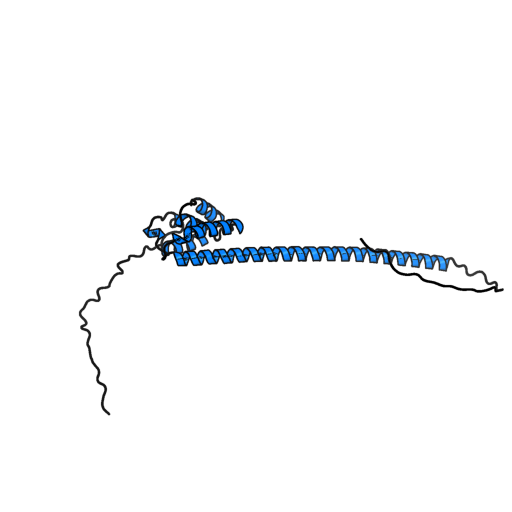ATOM 1645 C C . PRO A 1 203 ? 56.652 23.772 -56.459 1.00 44.84 203 PRO A C 1
ATOM 1647 O O . PRO A 1 203 ? 56.571 24.993 -56.557 1.00 44.84 203 PRO A O 1
ATOM 1650 N N . ALA A 1 204 ? 55.908 23.036 -55.617 1.00 38.38 204 ALA A N 1
ATOM 1651 C CA . ALA A 1 204 ? 55.062 23.428 -54.465 1.00 38.38 204 ALA A CA 1
ATOM 1652 C C . ALA A 1 204 ? 55.742 24.423 -53.471 1.00 38.38 204 ALA A C 1
ATOM 1654 O O . ALA A 1 204 ? 56.962 24.578 -53.580 1.00 38.38 204 ALA A O 1
ATOM 1655 N N . PRO A 1 205 ? 55.060 25.062 -52.473 1.00 46.22 205 PRO A N 1
ATOM 1656 C CA . PRO A 1 205 ? 53.843 24.651 -51.725 1.00 46.22 205 PRO A CA 1
ATOM 1657 C C . PRO A 1 205 ? 52.763 25.787 -51.622 1.00 46.22 205 PRO A C 1
ATOM 1659 O O . PRO A 1 205 ? 52.767 26.657 -52.483 1.00 46.22 205 PRO A O 1
ATOM 1662 N N . SER A 1 206 ? 51.771 25.867 -50.706 1.00 43.28 206 SER A N 1
ATOM 1663 C CA . SER A 1 206 ? 51.512 25.159 -49.431 1.00 43.28 206 SER A CA 1
ATOM 1664 C C . SER A 1 206 ? 50.040 25.155 -48.950 1.00 43.28 206 SER A C 1
ATOM 1666 O O . SER A 1 206 ? 49.175 25.830 -49.495 1.00 43.28 206 SER A O 1
ATOM 1668 N N . THR A 1 207 ? 49.828 24.395 -47.869 1.00 42.19 207 THR A N 1
ATOM 1669 C CA . THR A 1 207 ? 48.783 24.434 -46.820 1.00 42.19 207 THR A CA 1
ATOM 1670 C C . THR A 1 207 ? 48.029 25.751 -46.567 1.00 42.19 207 THR A C 1
ATOM 1672 O O . THR A 1 207 ? 48.659 26.791 -46.386 1.00 42.19 207 THR A O 1
ATOM 1675 N N . HIS A 1 208 ? 46.728 25.644 -46.265 1.00 43.03 208 HIS A N 1
ATOM 1676 C CA . HIS A 1 208 ? 46.182 26.238 -45.035 1.00 43.03 208 HIS A CA 1
ATOM 1677 C C . HIS A 1 208 ? 45.064 25.373 -44.432 1.00 43.03 208 HIS A C 1
ATOM 1679 O O . HIS A 1 208 ? 44.277 24.753 -45.143 1.00 43.03 208 HIS A O 1
ATOM 1685 N N . GLU A 1 209 ? 45.059 25.319 -43.106 1.00 39.25 209 GLU A N 1
ATOM 1686 C CA . GLU A 1 209 ? 44.206 24.514 -42.227 1.00 39.25 209 GLU A CA 1
ATOM 1687 C C . GLU A 1 209 ? 43.289 25.454 -41.404 1.00 39.25 209 GLU A C 1
ATOM 1689 O O . GLU A 1 209 ? 43.545 26.658 -41.362 1.00 39.25 209 GLU A O 1
ATOM 1694 N N . VAL A 1 210 ? 42.308 24.883 -40.687 1.00 40.06 210 VAL A N 1
ATOM 1695 C CA . VAL A 1 210 ? 41.560 25.473 -39.546 1.00 40.06 210 VAL A CA 1
ATOM 1696 C C . VAL A 1 210 ? 40.321 26.354 -39.861 1.00 40.06 210 VAL A C 1
ATOM 1698 O O . VAL A 1 210 ? 40.410 27.562 -40.041 1.00 40.06 210 VAL A O 1
ATOM 1701 N N . THR A 1 211 ? 39.156 25.687 -39.777 1.00 44.34 211 THR A N 1
ATOM 1702 C CA . THR A 1 211 ? 37.915 26.081 -39.052 1.00 44.34 211 THR A CA 1
ATOM 1703 C C . THR A 1 211 ? 37.033 27.260 -39.509 1.00 44.34 211 THR A C 1
ATOM 1705 O O . THR A 1 211 ? 37.467 28.405 -39.576 1.00 44.34 211 THR A O 1
ATOM 1708 N N . PRO A 1 212 ? 35.717 26.993 -39.636 1.00 49.81 212 PRO A N 1
ATOM 1709 C CA . PRO A 1 212 ? 34.633 27.905 -39.253 1.00 49.81 212 PRO A CA 1
ATOM 1710 C C . PRO A 1 212 ? 33.953 27.469 -37.938 1.00 49.81 212 PRO A C 1
ATOM 1712 O O . PRO A 1 212 ? 33.739 26.276 -37.726 1.00 49.81 212 PRO A O 1
ATOM 1715 N N . ASP A 1 213 ? 33.596 28.436 -37.089 1.00 45.31 213 ASP A N 1
ATOM 1716 C CA . ASP A 1 213 ? 32.851 28.230 -35.837 1.00 45.31 213 ASP A CA 1
ATOM 1717 C C . ASP A 1 213 ? 31.442 27.631 -36.039 1.00 45.31 213 ASP A C 1
ATOM 1719 O O . ASP A 1 213 ? 30.766 27.890 -37.039 1.00 45.31 213 ASP A O 1
ATOM 1723 N N . GLU A 1 214 ? 30.988 26.875 -35.036 1.00 50.97 214 GLU A N 1
ATOM 1724 C CA . GLU A 1 214 ? 29.622 26.353 -34.892 1.00 50.97 214 GLU A CA 1
ATOM 1725 C C . GLU A 1 214 ? 28.754 27.335 -34.065 1.00 50.97 214 GLU A C 1
ATOM 1727 O O . GLU A 1 214 ? 29.270 27.912 -33.102 1.00 50.97 214 GLU A O 1
ATOM 1732 N N . PRO A 1 215 ? 27.469 27.556 -34.419 1.00 62.34 215 PRO A N 1
ATOM 1733 C CA . PRO A 1 215 ? 26.513 28.335 -33.623 1.00 62.34 215 PRO A CA 1
ATOM 1734 C C . PRO A 1 215 ? 25.755 27.511 -32.564 1.00 62.34 215 PRO A C 1
ATOM 1736 O O . PRO A 1 215 ? 25.267 26.411 -32.908 1.00 62.34 215 PRO A O 1
#

Sequence (215 aa):
MLGCVQNHNKPAIDTPAEEKIPVYQLADYLSTECSDIWALQGKSTETNPLYWLRAMDCADRLMPAQSRQQARQYDDGSWQNTFKQGILLADAKITPYERRQLVARIEALSTEIPAQVRPLYQLWRDGQALQLQLAEERQRYSKLQQSSDSELDTLRQQHHVLQQQLELTTRKLENLTDIERQLSTRKPAGNFSPDTPHESEKPAPSTHEVTPDEP

Secondary structure (DSSP, 8-state):
------------S-S-------SS-----TTS-TTTTTT--SHHHHT-HHHHHHHHHHHHTS-HHHHHHHHTTS-TTSHHHHHHHHHHHTTTT--HHHHHHHHHHHHHTTTTS-TTTHHHHHHHHHHHHHHHHHHHHHHHHHHHHHHHHHHHHHHHHHHHHHHHHHHHHHHHHHHHHHHHHHHHHTS-S--------------------------

Solvent-accessible surface area (backbone atoms only — not comparable to full-atom values): 13387 Å² total; per-residue (Å²): 133,88,81,87,84,77,83,80,77,74,74,79,91,81,66,82,78,74,76,77,69,67,90,70,79,76,81,72,41,82,83,51,52,71,80,52,60,78,75,65,74,55,70,81,47,74,57,32,43,59,46,56,54,42,50,43,63,37,34,77,71,44,54,40,70,56,22,52,58,56,30,69,76,43,60,92,84,45,55,67,36,37,44,53,30,48,52,25,43,67,78,28,77,63,53,73,64,60,51,52,53,52,52,53,56,39,57,75,34,54,83,76,54,47,82,68,36,41,65,59,52,49,54,52,52,54,50,51,50,54,56,43,52,54,50,50,53,51,52,52,50,53,51,53,49,53,50,53,54,51,52,53,51,53,53,52,51,52,52,50,54,51,51,54,52,50,54,55,51,49,56,49,53,51,51,52,50,52,51,50,52,50,53,57,72,67,55,73,98,79,80,90,81,82,89,86,84,88,88,85,88,87,83,84,88,82,89,87,83,85,87,81,88,86,135

Mean predicted aligned error: 14.72 Å

InterPro domains:
  IPR025262 Quorum-sensing regulator protein G [PF13942] (22-195)

Nearest PDB structures (foldseek):
  7x6h-assembly2_D  TM=9.167E-01  e=2.426E-16  Escherichia coli O157:H7
  7x6g-assembly2_D  TM=8.069E-01  e=1.856E-17  Escherichia coli O157:H7
  7x6g-assembly1_A  TM=8.112E-01  e=4.615E-15  Escherichia coli O157:H7
  2iak-assembly1_A  TM=4.060E-01  e=3.735E+00  Mus musculus
  8g9k-assembly1_A  TM=3.561E-01  e=4.881E+00  synthetic construct

Organism: NCBI:txid679202

Radius of gyration: 44.78 Å; Cα contacts (8 Å, |Δi|>4): 96; chains: 1; bounding box: 85×56×143 Å

pLDDT: mean 82.99, std 21.24, range [33.19, 98.69]